Protein AF-A0A3M0Y8D7-F1 (afdb_monomer)

Nearest PDB structures (foldseek):
  7tkv-assembly1_B  TM=7.722E-01  e=2.242E-11  Brucella abortus 2308
  6tav-assembly1_A  TM=6.187E-01  e=1.113E+00  Homo sapiens
  7voo-assembly1_A  TM=5.893E-01  e=8.498E-01  Homo sapiens
  8coe-assembly1_A  TM=3.885E-01  e=3.098E+00  Homo sapiens
  3kls-assembly2_B  TM=2.498E-01  e=2.013E+00  Homo sapiens

Sequence (277 aa):
YGRKDYADIAFETLAFMEREMKKGKLFVASLSAVDDRGIEGGYYLWDKDELKALLSDAEYRAVFKAWGLDKPSPFEGGYLPIPQDEAPASLVESAQQKLLRARQKRSLPRDEKALASWNALALSAFRLATRQDPAWKEKAETLAGAILETFWDGKELWRLRKKKVAVPGTLEDYAYVLDAFSGKAFGRNVPRGTWLKEAWSRFHRKGWFLSGERLLPFAVPKPMLEDGAIPSPSAVLIRVTLETKGELRQRAGEALKDALPWIAAHPFSYATAIPLL

Structure (mmCIF, N/CA/C/O backbone):
data_AF-A0A3M0Y8D7-F1
#
_entry.id   AF-A0A3M0Y8D7-F1
#
loop_
_atom_site.group_PDB
_atom_site.id
_atom_site.type_symbol
_atom_site.label_atom_id
_atom_site.label_alt_id
_atom_site.label_comp_id
_atom_site.label_asym_id
_atom_site.label_entity_id
_atom_site.label_seq_id
_atom_site.pdbx_PDB_ins_code
_atom_site.Cartn_x
_atom_site.Cartn_y
_atom_site.Cartn_z
_atom_site.occupancy
_atom_site.B_iso_or_equiv
_atom_site.auth_seq_id
_atom_site.auth_comp_id
_atom_site.auth_asym_id
_atom_site.auth_atom_id
_atom_site.pdbx_PDB_model_num
ATOM 1 N N . TYR A 1 1 ? 15.527 -14.804 7.817 1.00 49.22 1 TYR A N 1
ATOM 2 C CA . TYR A 1 1 ? 15.662 -13.330 7.857 1.00 49.22 1 TYR A CA 1
ATOM 3 C C . TYR A 1 1 ? 17.011 -12.947 7.257 1.00 49.22 1 TYR A C 1
ATOM 5 O O . TYR A 1 1 ? 17.937 -13.724 7.426 1.00 49.22 1 TYR A O 1
ATOM 13 N N . GLY A 1 2 ? 17.122 -11.828 6.528 1.00 72.62 2 GLY A N 1
ATOM 14 C CA . GLY A 1 2 ? 18.391 -11.400 5.897 1.00 72.62 2 GLY A CA 1
ATOM 15 C C . GLY A 1 2 ? 18.535 -11.693 4.395 1.00 72.62 2 GLY A C 1
ATOM 16 O O . GLY A 1 2 ? 19.647 -11.800 3.893 1.00 72.62 2 GLY A O 1
ATOM 17 N N . ARG A 1 3 ? 17.422 -11.842 3.668 1.00 86.25 3 ARG A N 1
ATOM 18 C CA . ARG A 1 3 ? 17.405 -12.001 2.206 1.00 86.25 3 ARG A CA 1
ATOM 19 C C . ARG A 1 3 ? 17.536 -10.633 1.536 1.00 86.25 3 ARG A C 1
ATOM 21 O O . ARG A 1 3 ? 16.561 -9.884 1.505 1.00 86.25 3 ARG A O 1
ATOM 28 N N . LYS A 1 4 ? 18.747 -10.290 1.075 1.00 86.62 4 LYS A N 1
ATOM 29 C CA . LYS A 1 4 ? 19.033 -8.994 0.431 1.00 86.62 4 LYS A CA 1
ATOM 30 C C . LYS A 1 4 ? 18.136 -8.772 -0.786 1.00 86.62 4 LYS A C 1
ATOM 32 O O . LYS A 1 4 ? 17.559 -7.706 -0.915 1.00 86.62 4 LYS A O 1
ATOM 37 N N . ASP A 1 5 ? 17.937 -9.808 -1.587 1.00 86.38 5 ASP A N 1
ATOM 38 C CA . ASP A 1 5 ? 17.044 -9.805 -2.743 1.00 86.38 5 ASP A CA 1
ATOM 39 C C . ASP A 1 5 ? 15.605 -9.403 -2.379 1.00 86.38 5 ASP A C 1
ATOM 41 O O . ASP A 1 5 ? 14.982 -8.626 -3.092 1.00 86.38 5 ASP A O 1
ATOM 45 N N . TYR A 1 6 ? 15.080 -9.832 -1.228 1.00 90.06 6 TYR A N 1
ATOM 46 C CA . TYR A 1 6 ? 13.743 -9.404 -0.789 1.00 90.06 6 TYR A CA 1
ATOM 47 C C . TYR A 1 6 ? 13.719 -7.939 -0.342 1.00 90.06 6 TYR A C 1
ATOM 49 O O . TYR A 1 6 ? 12.728 -7.243 -0.563 1.00 90.06 6 TYR A O 1
ATOM 57 N N . ALA A 1 7 ? 14.795 -7.464 0.291 1.00 89.31 7 ALA A N 1
ATOM 58 C CA . ALA A 1 7 ? 14.925 -6.057 0.661 1.00 89.31 7 ALA A CA 1
ATOM 59 C C . ALA A 1 7 ? 15.046 -5.162 -0.581 1.00 89.31 7 ALA A C 1
ATOM 61 O O . ALA A 1 7 ? 14.387 -4.127 -0.639 1.00 89.31 7 ALA A O 1
ATOM 62 N N . ASP A 1 8 ? 15.813 -5.591 -1.585 1.00 90.00 8 ASP A N 1
ATOM 63 C CA . ASP A 1 8 ? 15.966 -4.892 -2.861 1.00 90.00 8 ASP A CA 1
ATOM 64 C C . ASP A 1 8 ? 14.602 -4.741 -3.553 1.00 90.00 8 ASP A C 1
ATOM 66 O O . ASP A 1 8 ? 14.195 -3.621 -3.854 1.00 90.00 8 ASP A O 1
ATOM 70 N N . ILE A 1 9 ? 13.819 -5.824 -3.664 1.00 91.62 9 ILE A N 1
ATOM 71 C CA . ILE A 1 9 ? 12.453 -5.774 -4.218 1.00 91.62 9 ILE A CA 1
ATOM 72 C C . ILE A 1 9 ? 11.538 -4.837 -3.415 1.00 91.62 9 ILE A C 1
ATOM 74 O O . ILE A 1 9 ? 10.746 -4.084 -3.991 1.00 91.62 9 ILE A O 1
ATOM 78 N N . ALA A 1 10 ? 11.639 -4.838 -2.082 1.00 93.38 10 ALA A N 1
ATOM 79 C CA . ALA A 1 10 ? 10.860 -3.926 -1.248 1.00 93.38 10 ALA A CA 1
ATOM 80 C C . ALA A 1 10 ? 11.230 -2.454 -1.513 1.00 93.38 10 ALA A C 1
ATOM 82 O O . ALA A 1 10 ? 10.340 -1.614 -1.664 1.00 93.38 10 ALA A O 1
ATOM 83 N N . PHE A 1 11 ? 12.522 -2.131 -1.618 1.00 94.81 11 PHE A N 1
ATOM 84 C CA . PHE A 1 11 ? 12.979 -0.775 -1.926 1.00 94.81 11 PHE A CA 1
ATOM 85 C C . PHE A 1 11 ? 12.623 -0.347 -3.350 1.00 94.81 11 PHE A C 1
ATOM 87 O O . PHE A 1 11 ? 12.180 0.785 -3.545 1.00 94.81 11 PHE A O 1
ATOM 94 N N . GLU A 1 12 ? 12.735 -1.240 -4.331 1.00 93.12 12 GLU A N 1
ATOM 95 C CA . GLU A 1 12 ? 12.292 -0.994 -5.705 1.00 93.12 12 GLU A CA 1
ATOM 96 C C . GLU A 1 12 ? 10.788 -0.716 -5.772 1.00 93.12 12 GLU A C 1
ATOM 98 O O . GLU A 1 12 ? 10.359 0.201 -6.477 1.00 93.12 12 GLU A O 1
ATOM 103 N N . THR A 1 13 ? 9.989 -1.434 -4.978 1.00 95.56 13 THR A N 1
ATOM 104 C CA . THR A 1 13 ? 8.542 -1.203 -4.861 1.00 95.56 13 THR A CA 1
ATOM 105 C C . THR A 1 13 ? 8.250 0.183 -4.279 1.00 95.56 13 THR A C 1
ATOM 107 O O . THR A 1 13 ? 7.452 0.935 -4.840 1.00 95.56 13 THR A O 1
ATOM 110 N N . LEU A 1 14 ? 8.933 0.586 -3.203 1.00 96.88 14 LEU A N 1
ATOM 111 C CA . LEU A 1 14 ? 8.777 1.931 -2.630 1.00 96.88 14 LEU A CA 1
ATOM 112 C C . LEU A 1 14 ? 9.254 3.031 -3.591 1.00 96.88 14 LEU A C 1
ATOM 114 O O . LEU A 1 14 ? 8.618 4.082 -3.699 1.00 96.88 14 LEU A O 1
ATOM 118 N N . ALA A 1 15 ? 10.340 2.789 -4.329 1.00 95.44 15 ALA A N 1
ATOM 119 C CA . ALA A 1 15 ? 10.836 3.699 -5.356 1.00 95.44 15 ALA A CA 1
ATOM 120 C C . ALA A 1 15 ? 9.852 3.822 -6.532 1.00 95.44 15 ALA A C 1
ATOM 122 O O . ALA A 1 15 ? 9.652 4.919 -7.055 1.00 95.44 15 AL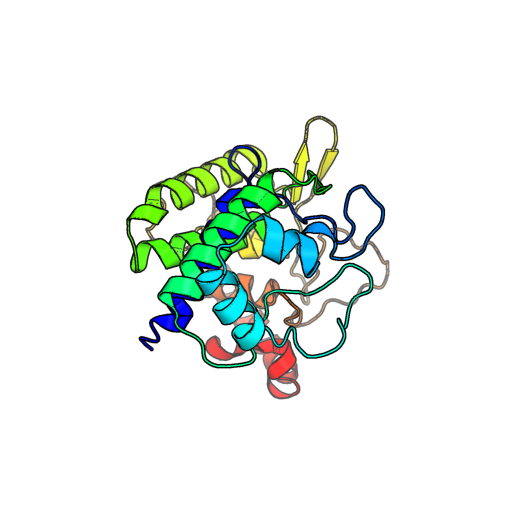A A O 1
ATOM 123 N N . PHE A 1 16 ? 9.203 2.723 -6.928 1.00 94.19 16 PHE A N 1
ATOM 124 C CA . PHE A 1 16 ? 8.110 2.733 -7.898 1.00 94.19 16 PHE A CA 1
ATOM 125 C C . PHE A 1 16 ? 6.935 3.575 -7.400 1.00 94.19 16 PHE A C 1
ATOM 127 O O . PHE A 1 16 ? 6.470 4.446 -8.133 1.00 94.19 16 PHE A O 1
ATOM 134 N N . MET A 1 17 ? 6.495 3.387 -6.151 1.00 96.31 17 MET A N 1
ATOM 135 C CA . MET A 1 17 ? 5.406 4.186 -5.581 1.00 96.31 17 MET A CA 1
ATOM 136 C C . MET A 1 17 ? 5.738 5.682 -5.600 1.00 96.31 17 MET A C 1
ATOM 138 O O . MET A 1 17 ? 4.917 6.491 -6.030 1.00 96.31 17 MET A O 1
ATOM 142 N N . GLU A 1 18 ? 6.948 6.058 -5.177 1.00 95.81 18 GLU A N 1
ATOM 143 C CA . GLU A 1 18 ? 7.419 7.451 -5.178 1.00 95.81 18 GLU A CA 1
ATOM 144 C C . GLU A 1 18 ? 7.453 8.074 -6.574 1.00 95.81 18 GLU A C 1
ATOM 146 O O . GLU A 1 18 ? 7.199 9.270 -6.714 1.00 95.81 18 GLU A O 1
ATOM 151 N N . ARG A 1 19 ? 7.761 7.275 -7.595 1.00 92.81 19 ARG A N 1
ATOM 152 C CA . ARG A 1 19 ? 7.925 7.747 -8.968 1.00 92.81 19 ARG A CA 1
ATOM 153 C C . ARG A 1 19 ? 6.611 7.796 -9.745 1.00 92.81 19 ARG A C 1
ATOM 155 O O . ARG A 1 19 ? 6.350 8.788 -10.411 1.00 92.81 19 ARG A O 1
ATOM 162 N N . GLU A 1 20 ? 5.802 6.743 -9.659 1.00 91.62 20 GLU A N 1
ATOM 163 C CA . GLU A 1 20 ? 4.629 6.547 -10.526 1.00 91.62 20 GLU A CA 1
ATOM 164 C C . GLU A 1 20 ? 3.310 6.884 -9.811 1.00 91.62 20 GLU A C 1
ATOM 166 O O . GLU A 1 20 ? 2.387 7.459 -10.395 1.00 91.62 20 GLU A O 1
ATOM 171 N N . MET A 1 21 ? 3.206 6.547 -8.521 1.00 94.19 21 MET A N 1
ATOM 172 C CA . MET A 1 21 ? 1.948 6.651 -7.771 1.00 94.19 21 MET A CA 1
ATOM 173 C C . MET A 1 21 ? 1.839 7.939 -6.954 1.00 94.19 21 MET A C 1
ATOM 175 O O . MET A 1 21 ? 0.748 8.309 -6.517 1.00 94.19 21 MET A O 1
ATOM 179 N N . LYS A 1 22 ? 2.947 8.645 -6.730 1.00 95.25 22 LYS A N 1
ATOM 180 C CA . LYS A 1 22 ? 2.948 9.859 -5.919 1.00 95.25 22 LYS A CA 1
ATOM 181 C C . LYS A 1 22 ? 2.167 10.989 -6.591 1.00 95.25 22 LYS A C 1
ATOM 183 O O . LYS A 1 22 ? 2.296 11.277 -7.786 1.00 95.25 22 LYS A O 1
ATOM 188 N N . LYS A 1 23 ? 1.362 11.669 -5.781 1.00 92.69 23 LYS A N 1
ATOM 189 C CA . LYS A 1 23 ? 0.622 12.879 -6.123 1.00 92.69 23 LYS A CA 1
ATOM 190 C C . LYS A 1 23 ? 0.677 13.856 -4.952 1.00 92.69 23 LYS A C 1
ATOM 192 O O . LYS A 1 23 ? 0.004 13.691 -3.934 1.00 92.69 23 LYS A O 1
ATOM 197 N N . GLY A 1 24 ? 1.490 14.900 -5.104 1.00 93.94 24 GLY A N 1
ATOM 198 C CA . GLY A 1 24 ? 1.816 15.794 -3.996 1.00 93.94 24 GLY A CA 1
ATOM 199 C C . GLY A 1 24 ? 2.547 15.023 -2.895 1.00 93.94 24 GLY A C 1
ATOM 200 O O . GLY A 1 24 ? 3.622 14.476 -3.130 1.00 93.94 24 GLY A O 1
ATOM 201 N N . LYS A 1 25 ? 1.951 14.963 -1.701 1.00 96.19 25 LYS A N 1
ATOM 202 C CA . LYS A 1 25 ? 2.501 14.244 -0.537 1.00 96.19 25 LYS A CA 1
ATOM 203 C C . LYS A 1 25 ? 1.819 12.891 -0.261 1.00 96.19 25 LYS A C 1
ATOM 205 O O . LYS A 1 25 ? 2.175 12.232 0.710 1.00 96.19 25 LYS A O 1
ATOM 210 N N . LEU A 1 26 ? 0.841 12.502 -1.081 1.00 97.06 26 LEU A N 1
ATOM 211 C CA . LEU A 1 26 ? 0.089 11.246 -0.978 1.00 97.06 26 LEU A CA 1
ATOM 212 C C . LEU A 1 26 ? 0.339 10.365 -2.207 1.00 97.06 26 LEU A C 1
ATOM 214 O O . LEU A 1 26 ? 0.968 10.793 -3.174 1.00 97.06 26 LEU A O 1
ATOM 218 N N . PHE A 1 27 ? -0.201 9.153 -2.180 1.00 97.19 27 PHE A N 1
ATOM 219 C CA . PHE A 1 27 ? -0.178 8.187 -3.272 1.00 97.19 27 PHE A CA 1
ATOM 220 C C . PHE A 1 27 ? -1.591 7.945 -3.798 1.00 97.19 27 PHE A C 1
ATOM 222 O O . PHE A 1 27 ? -2.553 7.872 -3.021 1.00 97.19 27 PHE A O 1
ATOM 229 N N . VAL A 1 28 ? -1.705 7.848 -5.123 1.00 95.44 28 VAL A N 1
ATOM 230 C CA . VAL A 1 28 ? -2.963 7.520 -5.791 1.00 95.44 28 VAL A CA 1
ATOM 231 C C . VAL A 1 28 ? -3.341 6.062 -5.576 1.00 95.44 28 VAL A C 1
ATOM 233 O O . VAL A 1 28 ? -2.501 5.218 -5.277 1.00 95.44 28 VAL A O 1
ATOM 236 N N . ALA A 1 29 ? -4.625 5.783 -5.744 1.00 91.06 29 ALA A N 1
ATOM 237 C CA . ALA A 1 29 ? -5.205 4.473 -5.551 1.00 91.06 29 ALA A CA 1
ATOM 238 C C . ALA A 1 29 ? -4.704 3.463 -6.598 1.00 91.06 29 ALA A C 1
ATOM 240 O O . ALA A 1 29 ? -4.305 2.351 -6.262 1.00 91.06 29 ALA A O 1
ATOM 241 N N . SER A 1 30 ? -4.697 3.856 -7.868 1.00 90.69 30 SER A N 1
ATOM 242 C CA . SER A 1 30 ? -4.364 2.955 -8.965 1.00 90.69 30 SER A CA 1
ATOM 243 C C . SER A 1 30 ? -3.762 3.692 -10.155 1.00 90.69 30 SER A C 1
ATOM 245 O O . SER A 1 30 ? -3.983 4.887 -10.371 1.00 90.69 30 SER A O 1
ATOM 247 N N . LEU A 1 31 ? -3.009 2.934 -10.946 1.00 91.12 31 LEU A N 1
ATOM 248 C CA . LEU A 1 31 ? -2.631 3.287 -12.307 1.00 91.12 31 LEU A CA 1
ATOM 249 C C . LEU A 1 31 ? -3.575 2.555 -13.269 1.00 91.12 31 LEU A C 1
ATOM 251 O O . LEU A 1 31 ? -4.101 1.496 -12.922 1.00 91.12 31 LEU A O 1
ATOM 255 N N . SER A 1 32 ? -3.823 3.121 -14.449 1.00 89.44 32 SER A N 1
ATOM 256 C CA . SER A 1 32 ? -4.650 2.457 -15.459 1.00 89.44 32 SER A CA 1
ATOM 257 C C . SER A 1 32 ? -3.988 1.165 -15.931 1.00 89.44 32 SER A C 1
ATOM 259 O O . SER A 1 32 ? -2.776 1.119 -16.130 1.00 89.44 32 SER A O 1
ATOM 261 N N . ALA A 1 33 ? -4.794 0.127 -16.148 1.00 87.25 33 ALA A N 1
ATOM 262 C CA . ALA A 1 33 ? -4.345 -1.070 -16.853 1.00 87.25 33 ALA A CA 1
ATOM 263 C C . ALA A 1 33 ? -4.189 -0.811 -18.359 1.00 87.25 33 ALA A C 1
ATOM 265 O O . ALA A 1 33 ? -3.465 -1.532 -19.029 1.00 87.25 33 ALA A O 1
ATOM 266 N N . VAL A 1 34 ? -4.849 0.222 -18.884 1.00 88.75 34 VAL A N 1
ATOM 267 C CA . VAL A 1 34 ? -4.921 0.542 -20.311 1.00 88.75 34 VAL A CA 1
ATOM 268 C C . VAL A 1 34 ? -4.150 1.831 -20.590 1.00 88.75 34 VAL A C 1
ATOM 270 O O . VAL A 1 34 ? -4.326 2.820 -19.868 1.00 88.75 34 VAL A O 1
ATOM 273 N N . ASP A 1 35 ? -3.286 1.815 -21.606 1.00 88.62 35 ASP A N 1
ATOM 274 C CA . ASP A 1 35 ? -2.560 3.007 -22.060 1.00 88.62 35 ASP A CA 1
ATOM 275 C C . ASP A 1 35 ? -3.478 3.999 -22.810 1.00 88.62 35 ASP A C 1
ATOM 277 O O . ASP A 1 35 ? -4.690 3.809 -22.928 1.00 88.62 35 ASP A O 1
ATOM 281 N N . ASP A 1 36 ? -2.921 5.103 -23.302 1.00 86.00 36 ASP A N 1
ATOM 282 C CA . ASP A 1 36 ? -3.668 6.119 -24.056 1.00 86.00 36 ASP A CA 1
ATOM 283 C C . ASP A 1 36 ? -4.144 5.658 -25.446 1.00 86.00 36 ASP A C 1
ATOM 285 O O . ASP A 1 36 ? -4.987 6.320 -26.054 1.00 86.00 36 ASP A O 1
ATOM 289 N N . ARG A 1 37 ? -3.657 4.511 -25.931 1.00 86.56 37 ARG A N 1
ATOM 290 C CA . ARG A 1 37 ? -4.049 3.887 -27.203 1.00 86.56 37 ARG A CA 1
ATOM 291 C C . ARG A 1 37 ? -5.061 2.757 -27.024 1.00 86.56 37 ARG A C 1
ATOM 293 O O . ARG A 1 37 ? -5.452 2.144 -28.013 1.00 86.56 37 ARG A O 1
ATOM 300 N N . GLY A 1 38 ? -5.503 2.483 -25.797 1.00 87.56 38 GLY A N 1
ATOM 301 C CA . GLY A 1 38 ? -6.460 1.411 -25.531 1.00 87.56 38 GLY A CA 1
ATOM 302 C C . GLY A 1 38 ? -5.821 0.031 -25.351 1.00 87.56 38 GLY A C 1
ATOM 303 O O . GLY A 1 38 ? -6.546 -0.960 -25.344 1.00 87.56 38 GLY A O 1
ATOM 304 N N . ILE A 1 39 ? -4.496 -0.056 -25.188 1.00 88.38 39 ILE A N 1
ATOM 305 C CA . ILE A 1 39 ? -3.778 -1.328 -25.057 1.00 88.38 39 ILE A CA 1
ATOM 306 C C . ILE A 1 39 ? -3.613 -1.678 -23.576 1.00 88.38 39 ILE A C 1
ATOM 308 O O . ILE A 1 39 ? -2.964 -0.951 -22.815 1.00 88.38 39 ILE A O 1
ATOM 312 N N . GLU A 1 40 ? -4.166 -2.819 -23.163 1.00 88.25 40 GLU A N 1
ATOM 313 C CA . GLU A 1 40 ? -3.960 -3.356 -21.818 1.00 88.25 40 GLU A CA 1
ATOM 314 C C . GLU A 1 40 ? -2.487 -3.735 -21.604 1.00 88.25 40 GLU A C 1
ATOM 316 O O . GLU A 1 40 ? -1.857 -4.403 -22.421 1.00 88.25 40 GLU A O 1
ATOM 321 N N . GLY A 1 41 ? -1.900 -3.241 -20.517 1.00 88.44 41 GLY A N 1
ATOM 322 C CA . GLY A 1 41 ? -0.487 -3.396 -20.200 1.00 88.44 41 GLY A CA 1
ATOM 323 C C . GLY A 1 41 ? 0.458 -2.594 -21.098 1.00 88.44 41 GLY A C 1
ATOM 324 O O . GLY A 1 41 ? 1.647 -2.554 -20.789 1.00 88.44 41 GLY A O 1
ATOM 325 N N . GLY A 1 42 ? -0.028 -1.910 -22.146 1.00 9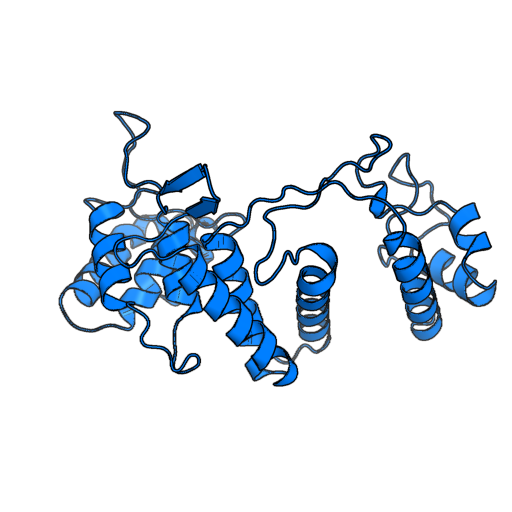1.38 42 GLY A N 1
ATOM 326 C CA . GLY A 1 42 ? 0.787 -1.292 -23.206 1.00 91.38 42 GLY A CA 1
ATOM 327 C C . GLY A 1 42 ? 1.879 -0.344 -22.704 1.00 91.38 42 GLY A C 1
ATOM 328 O O . GLY A 1 42 ? 2.976 -0.287 -23.259 1.00 91.38 42 GLY A O 1
ATOM 329 N N . TYR A 1 43 ? 1.647 0.320 -21.572 1.00 91.12 43 TYR A N 1
ATOM 330 C CA . TYR A 1 43 ? 2.655 1.145 -20.910 1.00 91.12 43 TYR A CA 1
ATOM 331 C C . TYR A 1 43 ? 3.930 0.371 -20.532 1.00 91.12 43 TYR A C 1
ATOM 333 O O . TYR A 1 43 ? 5.021 0.933 -20.584 1.00 91.12 43 TYR A O 1
ATOM 341 N N . TYR A 1 44 ? 3.814 -0.912 -20.185 1.00 92.12 44 TYR A N 1
ATOM 342 C CA . TYR A 1 44 ? 4.906 -1.772 -19.721 1.00 92.12 44 TYR A CA 1
ATOM 343 C C . TYR A 1 44 ? 5.480 -2.701 -20.800 1.00 92.12 44 TYR A C 1
ATOM 345 O O . TYR A 1 44 ? 6.517 -3.320 -20.550 1.00 92.12 44 TYR A O 1
ATOM 353 N N . LEU A 1 45 ? 4.831 -2.798 -21.964 1.00 94.06 45 LEU A N 1
ATOM 354 C CA . LEU A 1 45 ? 5.231 -3.693 -23.051 1.00 94.06 45 LEU A CA 1
ATOM 355 C C . LEU A 1 45 ? 6.266 -3.044 -23.976 1.00 94.06 45 LEU A C 1
ATOM 357 O O . LEU A 1 45 ? 6.271 -1.827 -24.168 1.00 94.06 45 LEU A O 1
ATOM 361 N N . TRP A 1 46 ? 7.130 -3.871 -24.555 1.00 94.75 46 TRP A N 1
ATOM 362 C CA . TRP A 1 46 ? 8.162 -3.454 -25.503 1.00 94.75 46 TRP A CA 1
ATOM 363 C C . TRP A 1 46 ? 8.134 -4.327 -26.747 1.00 94.75 46 TRP A C 1
ATOM 365 O O . TRP A 1 46 ? 8.125 -5.557 -26.641 1.00 94.75 46 TRP A O 1
ATOM 375 N N . ASP A 1 47 ? 8.172 -3.715 -27.926 1.00 92.75 47 ASP A N 1
ATOM 376 C CA . ASP A 1 47 ? 8.369 -4.454 -29.168 1.00 92.75 47 ASP A CA 1
ATOM 377 C C . ASP A 1 47 ? 9.866 -4.620 -29.493 1.00 92.75 47 ASP A C 1
ATOM 379 O O . ASP A 1 47 ? 10.736 -3.913 -28.980 1.00 92.75 47 ASP A O 1
ATOM 383 N N . LYS A 1 48 ? 10.190 -5.608 -30.334 1.00 94.38 48 LYS A N 1
ATOM 384 C CA . LYS A 1 48 ? 11.585 -5.954 -30.648 1.00 94.38 48 LYS A CA 1
ATOM 385 C C . LYS A 1 48 ? 12.325 -4.836 -31.376 1.00 94.38 48 LYS A C 1
ATOM 387 O O . LYS A 1 48 ? 13.539 -4.738 -31.202 1.00 94.38 48 LYS A O 1
ATOM 392 N N . ASP A 1 49 ? 11.637 -4.048 -32.190 1.00 94.50 49 ASP A N 1
ATOM 393 C CA . ASP A 1 49 ? 12.251 -2.998 -32.994 1.00 94.50 49 ASP A CA 1
ATOM 394 C C . ASP A 1 49 ? 12.484 -1.741 -32.149 1.00 94.50 49 ASP A C 1
ATOM 396 O O . ASP A 1 49 ? 13.560 -1.148 -32.224 1.00 94.50 49 ASP A O 1
ATOM 400 N N . GLU A 1 50 ? 11.566 -1.414 -31.238 1.00 95.19 50 GLU A N 1
ATOM 401 C CA . GLU A 1 50 ? 11.769 -0.398 -30.204 1.00 95.19 50 GLU A CA 1
ATOM 402 C C . GLU A 1 50 ? 12.954 -0.752 -29.294 1.00 95.19 50 GLU A C 1
ATOM 404 O O . GLU A 1 50 ? 13.815 0.092 -29.036 1.00 95.19 50 GLU A O 1
ATOM 409 N N . LEU A 1 51 ? 13.064 -2.014 -28.860 1.00 96.69 51 LEU A N 1
ATOM 410 C CA . LEU A 1 51 ? 14.216 -2.476 -28.081 1.00 96.69 51 LEU A CA 1
ATOM 411 C C . LEU A 1 51 ? 15.534 -2.303 -28.851 1.00 96.69 51 LEU A C 1
ATOM 413 O O . LEU A 1 51 ? 16.502 -1.808 -28.277 1.00 96.69 51 LEU A O 1
ATOM 417 N N . LYS A 1 52 ? 15.586 -2.667 -30.141 1.00 96.75 52 LYS A N 1
ATOM 418 C CA . LYS A 1 52 ? 16.785 -2.469 -30.982 1.00 96.75 52 LYS A CA 1
ATOM 419 C C . LYS A 1 52 ? 17.127 -0.994 -31.179 1.00 96.75 52 LYS A C 1
ATOM 421 O O . LYS A 1 52 ? 18.299 -0.653 -31.255 1.00 96.75 52 LYS A O 1
ATOM 426 N N . ALA A 1 53 ? 16.124 -0.123 -31.269 1.00 97.44 53 ALA A N 1
ATOM 427 C CA . ALA A 1 53 ? 16.339 1.309 -31.450 1.00 97.44 53 ALA A CA 1
ATOM 428 C C . ALA A 1 53 ? 16.882 1.996 -30.182 1.00 97.44 53 ALA A C 1
ATOM 430 O O . ALA A 1 53 ? 17.601 2.990 -30.274 1.00 97.44 53 ALA A O 1
ATOM 431 N N . LEU A 1 54 ? 16.530 1.489 -28.996 1.00 97.62 54 LEU A N 1
ATOM 432 C CA . LEU A 1 54 ? 16.894 2.094 -27.708 1.00 97.62 54 LEU A CA 1
ATOM 433 C C . LEU A 1 54 ? 18.168 1.515 -27.082 1.00 97.62 54 LEU A C 1
ATOM 435 O O . LEU A 1 54 ? 18.792 2.173 -26.241 1.00 97.62 54 LEU A O 1
ATOM 439 N N . LEU A 1 55 ? 18.530 0.285 -27.437 1.00 98.19 55 LEU A N 1
ATOM 440 C CA . LEU A 1 55 ? 19.606 -0.471 -26.803 1.00 98.19 55 LEU A CA 1
ATOM 441 C C . LEU A 1 55 ? 20.795 -0.655 -27.747 1.00 98.19 55 LEU A C 1
ATOM 443 O O . LEU A 1 55 ? 20.646 -0.737 -28.959 1.00 98.19 55 LEU A O 1
ATOM 447 N N . SER A 1 56 ? 21.993 -0.763 -27.177 1.00 98.31 56 SER A N 1
ATOM 448 C CA . SER A 1 56 ? 23.160 -1.245 -27.925 1.00 98.31 56 SER A CA 1
ATOM 449 C C . SER A 1 56 ? 23.021 -2.732 -28.266 1.00 98.31 56 SER A C 1
ATOM 451 O O . SER A 1 56 ? 22.312 -3.464 -27.578 1.00 98.31 56 SER A O 1
ATOM 453 N N . ASP A 1 57 ? 23.778 -3.228 -29.246 1.00 98.00 57 ASP A N 1
ATOM 454 C CA . ASP A 1 57 ? 23.761 -4.650 -29.630 1.00 98.00 57 ASP A CA 1
ATOM 455 C C . ASP A 1 57 ? 24.098 -5.610 -28.476 1.00 98.00 57 ASP A C 1
ATOM 457 O O . ASP A 1 57 ? 23.631 -6.752 -28.434 1.00 98.00 57 ASP A O 1
ATOM 461 N N . ALA A 1 58 ? 24.949 -5.183 -27.539 1.00 98.00 58 ALA A N 1
ATOM 462 C CA . ALA A 1 58 ? 25.287 -5.973 -26.357 1.00 98.00 58 ALA A CA 1
ATOM 463 C C . ALA A 1 58 ? 24.111 -6.034 -25.371 1.00 98.00 58 ALA A C 1
ATOM 465 O O . ALA A 1 58 ? 23.746 -7.118 -24.916 1.00 98.00 58 ALA A O 1
ATOM 466 N N . GLU A 1 59 ? 23.490 -4.888 -25.087 1.00 98.25 59 GLU A N 1
ATOM 467 C CA . GLU A 1 59 ? 22.303 -4.799 -24.231 1.00 98.25 59 GLU A CA 1
ATOM 468 C C . GLU A 1 59 ? 21.120 -5.549 -24.844 1.00 98.25 59 GLU A C 1
ATOM 470 O O . GLU A 1 59 ? 20.487 -6.340 -24.152 1.00 98.25 59 GLU A O 1
ATOM 475 N N . TYR A 1 60 ? 20.864 -5.367 -26.143 1.00 98.00 60 TYR A N 1
ATOM 476 C CA . TYR A 1 60 ? 19.791 -6.050 -26.857 1.00 98.00 60 TYR A CA 1
ATOM 477 C C . TYR A 1 60 ? 19.946 -7.570 -26.775 1.00 98.00 60 TYR A C 1
ATOM 479 O O . TYR A 1 60 ? 19.002 -8.257 -26.404 1.00 98.00 60 TYR A O 1
ATOM 487 N N . ARG A 1 61 ? 21.142 -8.115 -27.047 1.00 97.25 61 ARG A N 1
ATOM 488 C CA . ARG A 1 61 ? 21.394 -9.564 -26.921 1.00 97.25 61 ARG A CA 1
ATOM 489 C C . ARG A 1 61 ? 21.204 -10.069 -25.492 1.00 97.25 61 ARG A C 1
ATOM 491 O O . ARG A 1 61 ? 20.665 -11.159 -25.307 1.00 97.25 61 ARG A O 1
ATOM 498 N N . ALA A 1 62 ? 21.626 -9.288 -24.497 1.00 96.94 62 ALA A N 1
ATOM 499 C CA . ALA A 1 62 ? 21.440 -9.642 -23.096 1.00 96.94 62 ALA A CA 1
ATOM 500 C C . ALA A 1 62 ? 19.951 -9.707 -22.729 1.00 96.94 62 ALA A C 1
ATOM 502 O O . ALA A 1 62 ? 19.515 -10.726 -22.198 1.00 96.94 62 ALA A O 1
ATOM 503 N N . VAL A 1 63 ? 19.159 -8.680 -23.065 1.00 96.69 63 VAL A N 1
ATOM 504 C CA . VAL A 1 63 ? 17.715 -8.687 -22.780 1.00 96.69 63 VAL A CA 1
ATOM 505 C C . VAL A 1 63 ? 16.966 -9.716 -23.619 1.00 96.69 63 VAL A C 1
ATOM 507 O O . VAL A 1 63 ? 16.041 -10.338 -23.109 1.00 96.69 63 VAL A O 1
ATOM 510 N N . PHE A 1 64 ? 17.404 -9.959 -24.862 1.00 95.81 64 PHE A N 1
ATOM 511 C CA . PHE A 1 64 ? 16.818 -10.959 -25.754 1.00 95.81 64 PHE A CA 1
ATOM 512 C C . PHE A 1 64 ? 16.792 -12.338 -25.105 1.00 95.81 64 PHE A C 1
ATOM 514 O O . PHE A 1 64 ? 15.747 -12.986 -25.066 1.00 95.81 64 PHE A O 1
ATOM 521 N N . LYS A 1 65 ? 17.933 -12.736 -24.536 1.00 94.56 65 LYS A N 1
ATOM 522 C CA . LYS A 1 65 ? 18.046 -13.959 -23.749 1.00 94.56 65 LYS A CA 1
ATOM 523 C C . LYS A 1 65 ? 17.285 -13.839 -22.428 1.00 94.56 65 LYS A C 1
ATOM 525 O O . LYS A 1 65 ? 16.444 -14.679 -22.141 1.00 94.56 65 LYS A O 1
ATOM 530 N N . ALA A 1 66 ? 17.548 -12.785 -21.651 1.00 94.75 66 ALA A N 1
ATOM 531 C CA . ALA A 1 66 ? 17.014 -12.642 -20.296 1.00 94.75 66 ALA A CA 1
ATOM 532 C C . ALA A 1 66 ? 15.483 -12.691 -20.240 1.00 94.75 66 ALA A C 1
ATOM 534 O O . ALA A 1 66 ? 14.936 -13.214 -19.276 1.00 94.75 66 ALA A O 1
ATOM 535 N N . TRP A 1 67 ? 14.792 -12.140 -21.242 1.00 94.12 67 TRP A N 1
ATOM 536 C CA . TRP A 1 67 ? 13.329 -12.026 -21.260 1.00 94.12 67 TRP A CA 1
ATOM 537 C C . TRP A 1 67 ? 12.642 -13.015 -22.207 1.00 94.12 67 TRP A C 1
ATOM 539 O O . TRP A 1 67 ? 11.428 -12.931 -22.384 1.00 94.12 67 TRP A O 1
ATOM 549 N N . GLY A 1 68 ? 13.388 -13.951 -22.808 1.00 93.06 68 GLY A N 1
ATOM 550 C CA . GLY A 1 68 ? 12.828 -14.965 -23.709 1.00 93.06 68 GLY A CA 1
ATOM 551 C C . GLY A 1 68 ? 12.171 -14.368 -24.956 1.00 93.06 68 GLY A C 1
ATOM 552 O O . GLY A 1 68 ? 11.072 -14.768 -25.340 1.00 93.06 68 GLY A O 1
ATOM 553 N N . LEU A 1 69 ? 12.819 -13.370 -25.568 1.00 93.75 69 LEU A N 1
ATOM 554 C CA . LEU A 1 69 ? 12.331 -12.687 -26.774 1.00 93.75 69 LEU A CA 1
ATOM 555 C C . LEU A 1 69 ? 12.421 -13.572 -28.031 1.00 93.75 69 LEU A C 1
ATOM 557 O O . LEU A 1 69 ? 11.964 -13.170 -29.097 1.00 93.75 69 LEU A O 1
ATOM 561 N N . ASP A 1 70 ? 13.000 -14.766 -27.950 1.00 91.19 70 ASP A N 1
ATOM 562 C CA . ASP A 1 70 ? 12.977 -15.783 -29.005 1.00 91.19 70 ASP A CA 1
ATOM 563 C C . ASP A 1 70 ? 11.581 -16.391 -29.209 1.00 91.19 70 ASP A C 1
ATOM 565 O O . ASP A 1 70 ? 11.234 -16.789 -30.322 1.00 91.19 70 ASP A O 1
ATOM 569 N N . LYS A 1 71 ? 10.755 -16.396 -28.160 1.00 90.44 71 LYS A N 1
ATOM 570 C CA . LYS A 1 71 ? 9.384 -16.913 -28.188 1.00 90.44 71 LYS A CA 1
ATOM 571 C C . LYS A 1 71 ? 8.407 -15.857 -28.719 1.00 90.44 71 LYS A C 1
ATOM 573 O O . LYS A 1 71 ? 8.715 -14.666 -28.686 1.00 90.44 71 LYS A O 1
ATOM 578 N N . PRO A 1 72 ? 7.219 -16.255 -29.206 1.00 88.44 72 PRO A N 1
ATOM 579 C CA . PRO A 1 72 ? 6.138 -15.313 -29.470 1.00 88.44 72 PRO A CA 1
ATOM 580 C C . PRO A 1 72 ? 5.759 -14.530 -28.209 1.00 88.44 72 PRO A C 1
ATOM 582 O O . PRO A 1 72 ? 5.792 -15.063 -27.099 1.00 88.44 72 PRO A O 1
ATOM 585 N N . SER A 1 73 ? 5.370 -13.270 -28.392 1.00 88.31 73 SER A N 1
ATOM 586 C CA . SER A 1 73 ? 4.871 -12.447 -27.295 1.00 88.31 73 SER A CA 1
ATOM 587 C C . SER A 1 73 ? 3.549 -13.014 -26.759 1.00 88.31 73 SER A C 1
ATOM 589 O O . SER A 1 73 ? 2.661 -13.297 -27.565 1.00 88.31 73 SER A O 1
ATOM 591 N N . PRO A 1 74 ? 3.368 -13.131 -25.430 1.00 85.19 74 PRO A N 1
ATOM 592 C CA . PRO A 1 74 ? 2.082 -13.507 -24.847 1.00 85.19 74 PRO A CA 1
ATOM 593 C C . PRO A 1 74 ? 1.048 -12.368 -24.891 1.00 85.19 74 PRO A C 1
ATOM 595 O O . PRO A 1 74 ? -0.126 -12.616 -24.636 1.00 85.19 74 PRO A O 1
ATOM 598 N N . PHE A 1 75 ? 1.467 -11.137 -25.210 1.00 88.50 75 PHE A N 1
ATOM 599 C CA . PHE A 1 75 ? 0.594 -9.967 -25.322 1.00 88.50 75 PHE A CA 1
ATOM 600 C C . PHE A 1 75 ? 0.647 -9.378 -26.732 1.00 88.50 75 PHE A C 1
ATOM 602 O O . PHE A 1 75 ? 1.722 -9.289 -27.335 1.00 88.50 75 PHE A O 1
ATOM 609 N N . GLU A 1 76 ? -0.493 -8.896 -27.227 1.00 80.94 76 GLU A N 1
ATOM 610 C CA . GLU A 1 76 ? -0.596 -8.253 -28.546 1.00 80.94 76 GLU A CA 1
ATOM 611 C C . GLU A 1 76 ? 0.323 -7.024 -28.676 1.00 80.94 76 GLU A C 1
ATOM 613 O O . GLU A 1 76 ? 0.864 -6.766 -29.747 1.00 80.94 76 GLU A O 1
ATOM 618 N N . GLY A 1 77 ? 0.563 -6.301 -27.574 1.00 79.81 77 GLY A N 1
ATOM 619 C C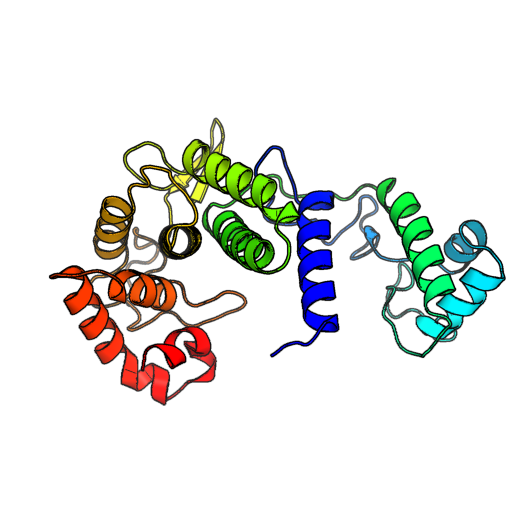A . GLY A 1 77 ? 1.385 -5.085 -27.538 1.00 79.81 77 GLY A CA 1
ATOM 620 C C . GLY A 1 77 ? 2.893 -5.293 -27.344 1.00 79.81 77 GLY A C 1
ATOM 621 O O . GLY A 1 77 ? 3.613 -4.308 -27.196 1.00 79.81 77 GLY A O 1
ATOM 622 N N . GLY A 1 78 ? 3.382 -6.538 -27.312 1.00 90.94 78 GLY A N 1
ATOM 623 C CA . GLY A 1 78 ? 4.807 -6.856 -27.147 1.00 90.94 78 GLY A CA 1
ATOM 624 C C . GLY A 1 78 ? 5.158 -7.505 -25.806 1.00 90.94 78 GLY A C 1
ATOM 625 O O . GLY A 1 78 ? 4.310 -8.054 -25.111 1.00 90.94 78 GLY A O 1
ATOM 626 N N . TYR A 1 79 ? 6.437 -7.476 -25.444 1.00 93.56 79 TYR A N 1
ATOM 627 C CA . TYR A 1 79 ? 6.999 -8.294 -24.371 1.00 93.56 79 TYR A CA 1
ATOM 628 C C . TYR A 1 79 ? 7.020 -7.543 -23.041 1.00 93.56 79 TYR A C 1
ATOM 630 O O . TYR A 1 79 ? 7.407 -6.374 -22.980 1.00 93.56 79 TYR A O 1
ATOM 638 N N . LEU A 1 80 ? 6.666 -8.242 -21.961 1.00 91.69 80 LEU A N 1
ATOM 639 C CA . LEU A 1 80 ? 6.873 -7.755 -20.601 1.00 91.69 80 LEU A CA 1
ATOM 640 C C . LEU A 1 80 ? 8.289 -8.152 -20.127 1.00 91.69 80 LEU A C 1
ATOM 642 O O . LEU A 1 80 ? 8.658 -9.314 -20.308 1.00 91.69 80 LEU A O 1
ATOM 646 N N . PRO A 1 81 ? 9.080 -7.249 -19.509 1.00 90.75 81 PRO A N 1
ATOM 647 C CA . PRO A 1 81 ? 10.438 -7.540 -19.025 1.00 90.75 81 PRO A CA 1
ATOM 648 C C . PRO A 1 81 ? 10.483 -8.494 -17.815 1.00 90.75 81 PRO A C 1
ATOM 650 O O . PRO A 1 81 ? 10.838 -8.095 -16.707 1.00 90.75 81 PRO A O 1
ATOM 653 N N . ILE A 1 82 ? 10.104 -9.757 -18.009 1.00 87.12 82 ILE A N 1
ATOM 654 C CA . ILE A 1 82 ? 10.157 -10.807 -16.986 1.00 87.12 82 ILE A CA 1
ATOM 655 C C . ILE A 1 82 ? 11.443 -11.619 -17.187 1.00 87.12 82 ILE A C 1
ATOM 657 O O . ILE A 1 82 ? 11.609 -12.204 -18.258 1.00 87.12 82 ILE A O 1
ATOM 661 N N . PRO A 1 83 ? 12.343 -11.698 -16.188 1.00 86.38 83 PRO A N 1
ATOM 662 C CA . PRO A 1 83 ? 13.495 -12.593 -16.245 1.00 86.38 83 PRO A CA 1
ATOM 663 C C . PRO A 1 83 ? 13.059 -14.062 -16.381 1.00 86.38 83 PRO A C 1
ATOM 665 O O . PRO A 1 83 ? 12.363 -14.586 -15.514 1.00 86.38 83 PRO A O 1
ATOM 668 N N . GLN A 1 84 ? 13.465 -14.711 -17.470 1.00 87.62 84 GLN A N 1
ATOM 669 C CA . GLN A 1 84 ? 13.265 -16.138 -17.752 1.00 87.62 84 GLN A CA 1
ATOM 670 C C . GLN A 1 84 ? 14.581 -16.922 -17.744 1.00 87.62 84 GLN A C 1
ATOM 672 O O . GLN A 1 84 ? 14.567 -18.114 -17.459 1.00 87.62 84 GLN A O 1
ATOM 677 N N . ASP A 1 85 ? 15.698 -16.258 -18.047 1.00 88.88 85 ASP A N 1
ATOM 678 C CA . ASP A 1 85 ? 17.013 -16.880 -18.188 1.00 88.88 85 ASP A CA 1
ATOM 679 C C . ASP A 1 85 ? 18.132 -15.977 -17.661 1.00 88.88 85 ASP A C 1
ATOM 681 O O . ASP A 1 85 ? 18.003 -14.752 -17.583 1.00 88.88 85 ASP A O 1
ATOM 685 N N . GLU A 1 86 ? 19.274 -16.587 -17.343 1.00 89.69 86 GLU A N 1
ATOM 686 C CA . GLU A 1 86 ? 20.463 -15.862 -16.901 1.00 89.69 86 GLU A CA 1
ATOM 687 C C . GLU A 1 86 ? 21.143 -15.110 -18.057 1.00 89.69 86 GLU A C 1
ATOM 689 O O 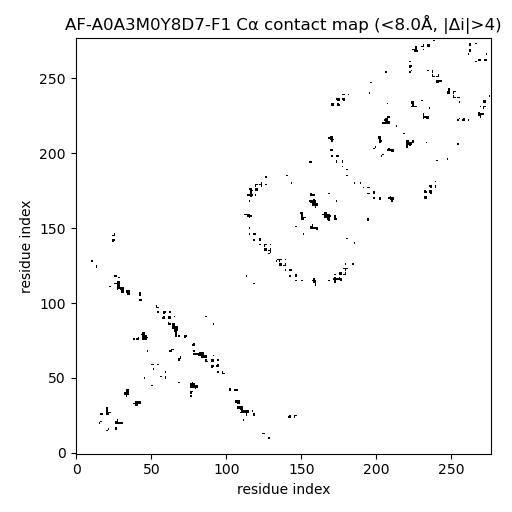. GLU A 1 86 ? 21.480 -15.673 -19.110 1.00 89.69 86 GLU A O 1
ATOM 694 N N . ALA A 1 87 ? 21.422 -13.830 -17.823 1.00 91.88 87 ALA A N 1
ATOM 695 C CA . ALA A 1 87 ? 22.176 -12.949 -18.707 1.00 91.88 87 ALA A CA 1
ATOM 696 C C . ALA A 1 87 ? 23.097 -12.035 -17.876 1.00 91.88 87 ALA A C 1
ATOM 698 O O . ALA A 1 87 ? 22.888 -11.900 -16.669 1.00 91.88 87 ALA A O 1
ATOM 699 N N . PRO A 1 88 ? 24.113 -11.389 -18.483 1.00 93.44 88 PRO A N 1
ATOM 700 C CA . PRO A 1 88 ? 24.997 -10.485 -17.751 1.00 93.44 88 PRO A CA 1
ATOM 701 C C . PRO A 1 88 ? 24.210 -9.351 -17.075 1.00 93.44 88 PRO A C 1
ATOM 703 O O . PRO A 1 88 ? 23.679 -8.471 -17.755 1.00 93.44 88 PRO A O 1
ATOM 706 N N . ALA A 1 89 ? 24.151 -9.373 -15.739 1.00 89.69 89 ALA A N 1
ATOM 707 C CA . ALA A 1 89 ? 23.304 -8.482 -14.943 1.00 89.69 89 ALA A CA 1
ATOM 708 C C . ALA A 1 89 ? 23.549 -6.997 -15.248 1.00 89.69 89 ALA A C 1
ATOM 710 O O . ALA A 1 89 ? 22.600 -6.254 -15.460 1.00 89.69 89 ALA A O 1
ATOM 711 N N . SER A 1 90 ? 24.810 -6.584 -15.402 1.00 95.12 90 SER A N 1
ATOM 712 C CA . SER A 1 90 ? 25.164 -5.193 -15.715 1.00 95.12 90 SER A CA 1
ATOM 713 C C . SER A 1 90 ? 24.599 -4.697 -17.053 1.00 95.12 90 SER A C 1
ATOM 715 O O . SER A 1 90 ? 24.207 -3.535 -17.165 1.00 95.12 90 SER A O 1
ATOM 717 N N . LEU A 1 91 ? 24.519 -5.563 -18.071 1.00 96.69 91 LEU A N 1
ATOM 718 C CA . LEU A 1 91 ? 23.915 -5.216 -19.361 1.00 96.69 91 LEU A CA 1
ATOM 719 C C . LEU A 1 91 ? 22.392 -5.125 -19.252 1.00 96.69 91 LEU A C 1
ATOM 721 O O . LEU A 1 91 ? 21.795 -4.214 -19.824 1.00 96.69 91 LEU A O 1
ATOM 725 N N . VAL A 1 92 ? 21.769 -6.041 -18.504 1.00 95.00 92 VAL A N 1
ATOM 726 C CA . VAL A 1 92 ? 20.318 -6.027 -18.266 1.00 95.00 92 VAL A CA 1
ATOM 727 C C . VAL A 1 92 ? 19.915 -4.792 -17.458 1.00 95.00 92 VAL A C 1
ATOM 729 O O . VAL A 1 92 ? 18.977 -4.101 -17.844 1.00 95.00 92 VAL A O 1
ATOM 732 N N . GLU A 1 93 ? 20.649 -4.459 -16.398 1.00 93.31 93 GLU A N 1
ATOM 733 C CA . GLU A 1 93 ? 20.425 -3.261 -15.581 1.00 93.31 93 GLU A CA 1
ATOM 734 C C . GLU A 1 93 ? 20.582 -1.975 -16.408 1.00 93.31 93 GLU A C 1
ATOM 736 O O . GLU A 1 93 ? 19.712 -1.101 -16.372 1.00 93.31 93 GLU A O 1
ATOM 741 N N . SER A 1 94 ? 21.646 -1.870 -17.216 1.00 96.69 94 SER A N 1
ATOM 742 C CA . SER A 1 94 ? 21.847 -0.733 -18.130 1.00 96.69 94 SER A CA 1
ATOM 743 C C . SER A 1 94 ? 20.682 -0.585 -19.116 1.00 96.69 94 SER A C 1
ATOM 745 O O . SER A 1 94 ? 20.141 0.513 -19.298 1.00 96.69 94 SER A O 1
ATOM 747 N N . ALA A 1 95 ? 20.233 -1.698 -19.705 1.00 97.06 95 ALA A N 1
ATOM 748 C CA . ALA A 1 95 ? 19.081 -1.713 -20.596 1.00 97.06 95 ALA A CA 1
ATOM 749 C C . ALA A 1 95 ? 17.801 -1.262 -19.876 1.00 97.06 95 ALA A C 1
ATOM 751 O O . ALA A 1 95 ? 17.114 -0.358 -20.352 1.00 97.06 95 ALA A O 1
ATOM 752 N N . GLN A 1 96 ? 17.504 -1.817 -18.698 1.00 94.62 96 GLN A N 1
ATOM 753 C CA . GLN A 1 96 ? 16.336 -1.447 -17.895 1.00 94.62 96 GLN A CA 1
ATOM 754 C C . GLN A 1 96 ? 16.312 0.047 -17.559 1.00 94.62 96 GLN A C 1
ATOM 756 O O . GLN A 1 96 ? 15.250 0.665 -17.624 1.00 94.62 96 GLN A O 1
ATOM 761 N N . GLN A 1 97 ? 17.461 0.665 -17.266 1.00 94.62 97 GLN A N 1
ATOM 762 C CA . GLN A 1 97 ? 17.535 2.110 -17.032 1.00 94.62 97 GLN A CA 1
ATOM 763 C C . GLN A 1 97 ? 17.182 2.928 -18.282 1.00 94.62 97 GLN A C 1
ATOM 765 O O . GLN A 1 97 ? 16.451 3.919 -18.178 1.00 94.62 97 GLN A O 1
ATOM 770 N N . LYS A 1 98 ? 17.666 2.532 -19.467 1.00 97.12 98 LYS A N 1
ATOM 771 C CA . LYS A 1 98 ? 17.321 3.194 -20.740 1.00 97.12 98 LYS A CA 1
ATOM 772 C C . LYS A 1 98 ? 15.837 3.047 -21.058 1.00 97.12 98 LYS A C 1
ATOM 774 O O . LYS A 1 98 ? 15.175 4.042 -21.360 1.00 97.12 98 LYS A O 1
ATOM 779 N N . LEU A 1 99 ? 15.308 1.835 -20.913 1.00 96.38 99 LEU A N 1
ATOM 780 C CA . LEU A 1 99 ? 13.894 1.542 -21.122 1.00 96.38 99 LEU A CA 1
ATOM 781 C C . LEU A 1 99 ? 13.008 2.291 -20.126 1.00 96.38 99 LEU A C 1
ATOM 783 O O . LEU A 1 99 ? 11.994 2.855 -20.519 1.00 96.38 99 LEU A O 1
ATOM 787 N N . LEU A 1 100 ? 13.406 2.401 -18.857 1.00 93.50 100 LEU A N 1
ATOM 788 C CA . LEU A 1 100 ? 12.672 3.192 -17.870 1.00 93.50 100 LEU A CA 1
ATOM 789 C C . LEU A 1 100 ? 12.574 4.667 -18.290 1.00 93.50 100 LEU A C 1
ATOM 791 O O . LEU A 1 100 ? 11.485 5.237 -18.249 1.00 93.50 100 LEU A O 1
ATOM 795 N N . ARG A 1 101 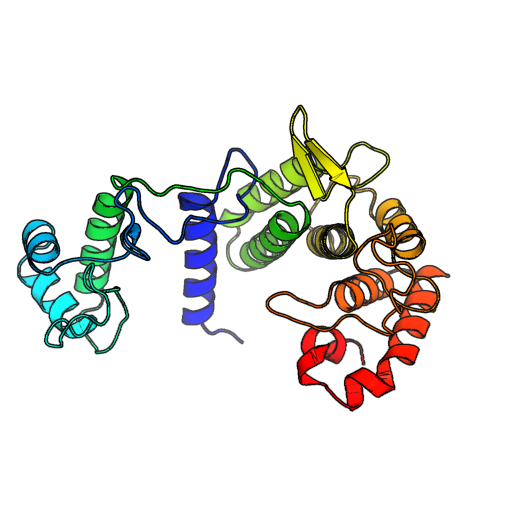? 13.682 5.274 -18.741 1.00 94.62 101 ARG A N 1
ATOM 796 C CA . ARG A 1 101 ? 13.696 6.666 -19.235 1.00 94.62 101 ARG A CA 1
ATOM 797 C C . ARG A 1 101 ? 12.829 6.849 -20.480 1.00 94.62 101 ARG A C 1
ATOM 799 O O . ARG A 1 101 ? 12.187 7.886 -20.627 1.00 94.62 101 ARG A O 1
ATOM 806 N N . ALA A 1 102 ? 12.818 5.871 -21.383 1.00 95.31 102 ALA A N 1
ATOM 807 C CA . ALA A 1 102 ? 11.955 5.899 -22.560 1.00 95.31 102 ALA A CA 1
ATOM 808 C C . ALA A 1 102 ? 10.473 5.752 -22.171 1.00 95.31 102 ALA A C 1
ATOM 810 O O . ALA A 1 102 ? 9.646 6.555 -22.600 1.00 95.31 102 ALA A O 1
ATOM 811 N N . ARG A 1 103 ? 10.145 4.812 -21.275 1.00 93.56 103 ARG A N 1
ATOM 812 C CA . ARG A 1 103 ? 8.780 4.568 -20.783 1.00 93.56 103 ARG A CA 1
ATOM 813 C C . ARG A 1 103 ? 8.179 5.770 -20.072 1.00 93.56 103 ARG A C 1
ATOM 815 O O . ARG A 1 103 ? 6.995 6.031 -20.225 1.00 93.56 103 ARG A O 1
ATOM 822 N N . GLN A 1 104 ? 8.984 6.535 -19.338 1.00 91.19 104 GLN A N 1
ATOM 823 C CA . GLN A 1 104 ? 8.539 7.767 -18.673 1.00 91.19 104 GLN A CA 1
ATOM 824 C C . GLN A 1 104 ? 7.995 8.832 -19.635 1.00 91.19 104 GLN A C 1
ATOM 826 O O . GLN A 1 104 ? 7.310 9.749 -19.192 1.00 91.19 104 GLN A O 1
ATOM 831 N N . LYS A 1 105 ? 8.289 8.724 -20.936 1.00 91.38 105 LYS A N 1
ATOM 832 C CA . LYS A 1 105 ? 7.729 9.602 -21.972 1.00 91.38 105 LYS A CA 1
ATOM 833 C C . LYS A 1 105 ? 6.360 9.134 -22.474 1.00 91.38 105 LYS A C 1
ATOM 835 O O . LYS A 1 105 ? 5.705 9.883 -23.192 1.00 91.38 105 LYS A O 1
ATOM 840 N N . ARG A 1 106 ? 5.937 7.912 -22.131 1.00 9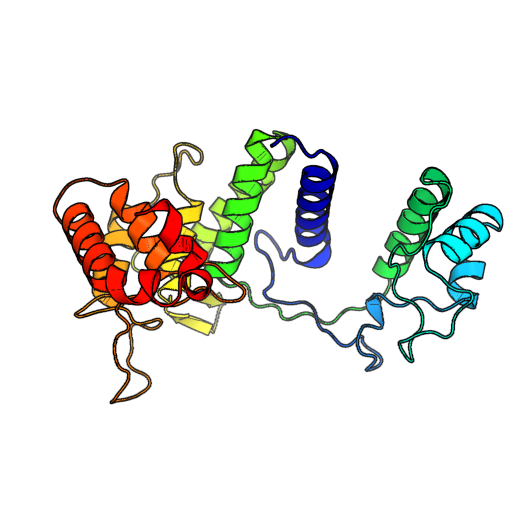0.62 106 ARG A N 1
ATOM 841 C CA . ARG A 1 106 ? 4.610 7.380 -22.458 1.00 90.62 106 ARG A CA 1
ATOM 842 C C . ARG A 1 106 ? 3.572 7.952 -21.497 1.00 90.62 106 ARG A C 1
ATOM 844 O O . ARG A 1 106 ? 3.873 8.229 -20.336 1.00 90.62 106 ARG A O 1
ATOM 851 N N . SER A 1 107 ? 2.341 8.088 -21.974 1.00 84.06 107 SER A N 1
ATOM 852 C CA . SER A 1 107 ? 1.214 8.469 -21.129 1.00 84.06 107 SER A CA 1
ATOM 853 C C . SER A 1 107 ? 0.641 7.239 -20.427 1.00 84.06 107 SER A C 1
ATOM 855 O O . SER A 1 107 ? 0.446 6.196 -21.049 1.00 84.06 107 SER A O 1
ATOM 857 N N . LEU A 1 108 ? 0.350 7.365 -19.133 1.00 85.62 108 LEU A N 1
ATOM 858 C CA . LEU A 1 108 ? -0.424 6.382 -18.381 1.00 85.62 108 LEU A CA 1
ATOM 859 C C . LEU A 1 108 ? -1.562 7.106 -17.667 1.00 85.62 108 LEU A C 1
ATOM 861 O O . LEU A 1 108 ? -1.302 7.866 -16.725 1.00 85.62 108 LEU A O 1
ATOM 865 N N . PRO A 1 109 ? -2.822 6.894 -18.081 1.00 84.69 109 PRO A N 1
ATOM 866 C CA . PRO A 1 109 ? -3.955 7.384 -17.317 1.00 84.69 109 PRO A CA 1
ATOM 867 C C . PRO A 1 109 ? -3.880 6.857 -15.877 1.00 84.69 109 PRO A C 1
ATOM 869 O O . PRO A 1 109 ? -3.450 5.731 -15.626 1.00 84.69 109 PRO A O 1
ATOM 872 N N . ARG A 1 110 ? -4.290 7.665 -14.899 1.00 85.62 110 ARG A N 1
ATOM 873 C CA . ARG A 1 110 ? -4.336 7.240 -13.494 1.00 85.62 110 ARG A CA 1
ATOM 874 C C . ARG A 1 110 ? -5.567 7.783 -12.798 1.00 85.62 110 ARG A C 1
ATOM 876 O O . ARG A 1 110 ? -5.991 8.907 -13.071 1.00 85.62 110 ARG A O 1
ATOM 883 N N . ASP A 1 111 ? -6.112 6.996 -11.875 1.00 84.06 111 ASP A N 1
ATOM 884 C CA . ASP A 1 111 ? -7.112 7.513 -10.950 1.00 84.06 111 ASP A CA 1
ATOM 885 C C . ASP A 1 111 ? -6.413 8.490 -9.992 1.00 84.06 111 ASP A C 1
ATOM 887 O O . ASP A 1 111 ? -5.284 8.286 -9.552 1.00 84.06 111 ASP A O 1
ATOM 891 N N . GLU A 1 112 ? -7.058 9.615 -9.711 1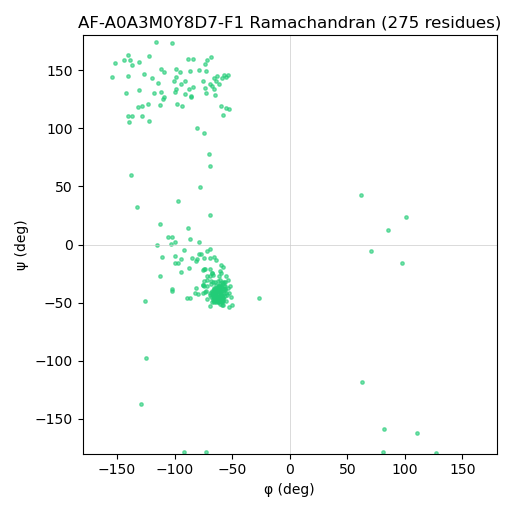.00 87.12 112 GLU A N 1
ATOM 892 C CA . GLU A 1 112 ? -6.470 10.684 -8.911 1.00 87.12 112 GLU A CA 1
ATOM 893 C C . GLU A 1 112 ? -6.766 10.586 -7.407 1.00 87.12 112 GLU A C 1
ATOM 895 O O . GLU A 1 112 ? -6.317 11.451 -6.643 1.00 87.12 112 GLU A O 1
ATOM 900 N N . LYS A 1 113 ? -7.593 9.625 -6.988 1.00 92.44 113 LYS A N 1
ATOM 901 C CA . LYS A 1 113 ? -8.049 9.470 -5.606 1.00 92.44 113 LYS A CA 1
ATOM 902 C C . LYS A 1 113 ? -6.904 8.932 -4.761 1.00 92.44 113 LYS A C 1
ATOM 904 O O . LYS A 1 113 ? -6.239 7.974 -5.134 1.00 92.44 113 LYS A O 1
ATOM 909 N N . ALA A 1 114 ? -6.726 9.526 -3.590 1.00 95.00 114 ALA A N 1
ATOM 910 C CA . ALA A 1 114 ? -5.869 9.003 -2.538 1.00 95.00 114 ALA A CA 1
ATOM 911 C C . ALA A 1 114 ? -6.771 8.527 -1.396 1.00 95.00 114 ALA A C 1
ATOM 913 O O . ALA A 1 114 ? -7.606 9.299 -0.920 1.00 95.00 114 ALA A O 1
ATOM 914 N N . LEU A 1 115 ? -6.624 7.265 -0.991 1.00 96.69 115 LEU A N 1
ATOM 915 C CA . LEU A 1 115 ? -7.401 6.668 0.096 1.00 96.69 115 LEU A CA 1
ATOM 916 C C . LEU A 1 115 ? -6.576 6.628 1.384 1.00 96.69 115 LEU A C 1
ATOM 918 O O . LEU A 1 115 ? -5.380 6.322 1.330 1.00 96.69 115 LEU A O 1
ATOM 922 N N . ALA A 1 116 ? -7.211 6.903 2.524 1.00 97.50 116 ALA A N 1
ATOM 923 C CA . ALA A 1 116 ? -6.556 6.905 3.832 1.00 97.50 116 ALA A CA 1
ATOM 924 C C . ALA A 1 116 ? -5.926 5.544 4.163 1.00 97.50 116 ALA A C 1
ATOM 926 O O . ALA A 1 116 ? -4.730 5.477 4.439 1.00 97.50 116 ALA A O 1
ATOM 927 N N . SER A 1 117 ? -6.700 4.464 4.051 1.00 97.56 117 SER A N 1
ATOM 928 C CA . SER A 1 117 ? -6.257 3.072 4.230 1.00 97.56 117 SER A CA 1
ATOM 929 C C . SER A 1 117 ? -4.998 2.726 3.429 1.00 97.56 117 SER A C 1
ATOM 931 O O . SER A 1 117 ? -4.024 2.236 3.995 1.00 97.56 117 SER A O 1
ATOM 933 N N . TRP A 1 118 ? -4.973 3.002 2.124 1.00 97.25 118 TRP A N 1
ATOM 934 C CA . TRP A 1 118 ? -3.842 2.612 1.266 1.00 97.25 118 TRP A CA 1
ATOM 935 C C . TRP A 1 118 ? -2.608 3.485 1.488 1.00 97.25 118 TRP A C 1
ATOM 937 O O . TRP A 1 118 ? -1.486 2.982 1.494 1.00 97.25 118 TRP A O 1
ATOM 947 N N . ASN A 1 119 ? -2.798 4.779 1.761 1.00 98.12 119 ASN A N 1
ATOM 948 C CA . ASN A 1 119 ? -1.695 5.646 2.173 1.00 98.12 119 ASN A CA 1
ATOM 949 C C . ASN A 1 119 ? -1.143 5.241 3.549 1.00 98.12 119 ASN A C 1
ATOM 951 O O . ASN A 1 119 ? 0.059 5.349 3.779 1.00 98.12 119 ASN A O 1
ATOM 955 N N . ALA A 1 120 ? -1.981 4.724 4.448 1.00 97.75 120 ALA A N 1
ATOM 956 C CA . ALA A 1 120 ? -1.533 4.186 5.724 1.00 97.75 120 ALA A CA 1
ATOM 957 C C . ALA A 1 120 ? -0.729 2.886 5.559 1.00 97.75 120 ALA A C 1
ATOM 959 O O . ALA A 1 120 ? 0.331 2.759 6.166 1.00 97.75 120 ALA A O 1
ATOM 960 N N . LEU A 1 121 ? -1.152 1.966 4.684 1.00 97.44 121 LEU A N 1
ATOM 961 C CA . LEU A 1 121 ? -0.352 0.782 4.336 1.00 97.44 121 LEU A CA 1
ATOM 962 C C . LEU A 1 121 ? 1.009 1.176 3.742 1.00 97.44 121 LEU A C 1
ATOM 964 O O . LEU A 1 121 ? 2.040 0.639 4.152 1.00 97.44 121 LEU A O 1
ATOM 968 N N . ALA A 1 122 ? 1.027 2.170 2.848 1.00 97.44 122 ALA A N 1
ATOM 969 C CA . ALA A 1 122 ? 2.265 2.738 2.324 1.00 97.44 122 ALA A CA 1
ATOM 970 C C . ALA A 1 122 ? 3.146 3.289 3.458 1.00 97.44 122 ALA A C 1
ATOM 972 O O . ALA A 1 122 ? 4.330 2.967 3.528 1.00 97.44 122 ALA A O 1
ATOM 973 N N . LEU A 1 123 ? 2.578 4.055 4.397 1.00 96.75 123 LEU A N 1
ATOM 974 C CA . LEU A 1 123 ? 3.307 4.580 5.554 1.00 96.75 123 LEU A CA 1
ATOM 975 C C . LEU A 1 123 ? 3.882 3.469 6.438 1.00 96.75 123 LEU A C 1
ATOM 977 O O . LEU A 1 123 ? 5.033 3.578 6.862 1.00 96.75 123 LEU A O 1
ATOM 981 N N . SER A 1 124 ? 3.130 2.393 6.684 1.00 95.12 124 SER A N 1
ATOM 982 C CA . SER A 1 124 ? 3.645 1.216 7.389 1.00 95.12 124 SER A CA 1
ATOM 983 C C . SER A 1 124 ? 4.879 0.644 6.685 1.00 95.12 124 SER A C 1
ATOM 985 O O . SER A 1 124 ? 5.882 0.381 7.353 1.00 95.12 124 SER A O 1
ATOM 987 N N . ALA A 1 125 ? 4.850 0.520 5.354 1.00 95.19 125 ALA A N 1
ATOM 988 C CA . ALA A 1 125 ? 5.982 0.036 4.564 1.00 95.19 125 ALA A CA 1
ATOM 989 C C . ALA A 1 125 ? 7.183 1.002 4.600 1.00 95.19 125 ALA A C 1
ATOM 991 O O . ALA A 1 125 ? 8.297 0.578 4.910 1.00 95.19 125 ALA A O 1
ATOM 992 N N . PHE A 1 126 ? 6.965 2.307 4.394 1.00 95.31 126 PHE A N 1
ATOM 993 C CA . PHE A 1 126 ? 8.019 3.322 4.508 1.00 95.31 126 PHE A CA 1
ATOM 994 C C . PHE A 1 126 ? 8.652 3.332 5.901 1.00 95.31 126 PHE A C 1
ATOM 996 O O . PHE A 1 126 ? 9.872 3.388 6.022 1.00 95.31 126 PHE A O 1
ATOM 1003 N N . ARG A 1 127 ? 7.849 3.212 6.966 1.00 92.56 127 ARG A N 1
ATOM 1004 C CA . ARG A 1 127 ? 8.344 3.130 8.346 1.00 92.56 127 ARG A CA 1
ATOM 1005 C C . ARG A 1 127 ? 9.249 1.914 8.540 1.00 92.56 127 ARG A C 1
ATOM 1007 O O . ARG A 1 127 ? 10.300 2.045 9.165 1.00 92.56 127 ARG A O 1
ATOM 1014 N N . LEU A 1 128 ? 8.868 0.749 8.012 1.00 91.69 128 LEU A N 1
ATOM 1015 C CA . LEU A 1 128 ? 9.704 -0.453 8.070 1.00 91.69 128 LEU A CA 1
ATOM 1016 C C . LEU A 1 128 ? 11.012 -0.264 7.293 1.00 91.69 128 LEU A C 1
ATOM 1018 O O . LEU A 1 128 ? 12.063 -0.646 7.806 1.00 91.69 128 LEU A O 1
ATOM 1022 N N . ALA A 1 129 ? 10.964 0.392 6.132 1.00 92.88 129 ALA A N 1
ATOM 1023 C CA . ALA A 1 129 ? 12.150 0.723 5.347 1.00 92.88 129 ALA A CA 1
ATOM 1024 C C . ALA A 1 129 ? 13.137 1.610 6.119 1.00 92.88 129 ALA A C 1
ATOM 1026 O O . ALA A 1 129 ? 14.333 1.350 6.055 1.00 92.88 129 ALA A O 1
ATOM 1027 N N . THR A 1 130 ? 12.671 2.561 6.945 1.00 91.88 130 THR A N 1
ATOM 1028 C CA . THR A 1 130 ? 13.578 3.414 7.752 1.00 91.88 130 THR A CA 1
ATOM 1029 C C . THR A 1 130 ? 14.468 2.638 8.726 1.00 91.88 130 THR A C 1
ATOM 1031 O O . THR A 1 130 ? 15.529 3.121 9.110 1.00 91.88 130 THR A O 1
ATOM 1034 N N . ARG A 1 131 ? 14.046 1.432 9.138 1.00 88.88 131 ARG A N 1
ATOM 1035 C CA . ARG A 1 131 ? 14.833 0.553 10.019 1.00 88.88 131 ARG A CA 1
ATOM 1036 C C . ARG A 1 131 ? 16.005 -0.105 9.292 1.00 88.88 131 ARG A C 1
ATOM 1038 O O . ARG A 1 131 ? 16.913 -0.582 9.960 1.00 88.88 131 ARG A O 1
ATOM 1045 N N . GLN A 1 132 ? 15.934 -0.181 7.965 1.00 89.00 132 GLN A N 1
ATOM 1046 C CA . GLN A 1 132 ? 16.947 -0.786 7.101 1.00 89.00 132 GLN A CA 1
ATOM 1047 C C . GLN A 1 132 ? 17.804 0.284 6.420 1.00 89.00 132 GLN A C 1
ATOM 1049 O O . GLN A 1 132 ? 19.016 0.133 6.333 1.00 89.00 132 GLN A O 1
ATOM 1054 N N . ASP A 1 133 ? 17.179 1.379 5.986 1.00 91.06 133 ASP A N 1
ATOM 1055 C CA . ASP A 1 133 ? 17.834 2.511 5.344 1.00 91.06 133 ASP A CA 1
ATOM 1056 C C . ASP A 1 133 ? 17.203 3.838 5.829 1.00 91.06 133 ASP A C 1
ATOM 1058 O O . ASP A 1 133 ? 16.051 4.152 5.494 1.00 91.06 133 ASP A O 1
ATOM 1062 N N . PRO A 1 134 ? 17.939 4.644 6.620 1.00 91.94 134 PRO A N 1
ATOM 1063 C CA . PRO A 1 134 ? 17.469 5.931 7.127 1.00 91.94 134 PRO A CA 1
ATOM 1064 C C . PRO A 1 134 ? 17.055 6.941 6.047 1.00 91.94 134 PRO A C 1
ATOM 1066 O O . PRO A 1 134 ? 16.300 7.863 6.366 1.00 91.94 134 PRO A O 1
ATOM 1069 N N . ALA A 1 135 ? 17.481 6.782 4.787 1.00 93.25 135 ALA A N 1
ATOM 1070 C CA . ALA A 1 135 ? 17.110 7.679 3.689 1.00 93.25 135 ALA A CA 1
ATOM 1071 C C . ALA A 1 135 ? 15.589 7.733 3.438 1.00 93.25 135 ALA A C 1
ATOM 1073 O O . ALA A 1 135 ? 15.066 8.724 2.927 1.00 93.25 135 ALA A O 1
ATOM 1074 N N . TRP A 1 136 ? 14.841 6.706 3.856 1.00 94.06 136 TRP A N 1
ATOM 1075 C CA . TRP A 1 136 ? 13.378 6.671 3.735 1.00 94.06 136 TRP A CA 1
ATOM 1076 C C . TRP A 1 136 ? 12.642 7.481 4.810 1.00 94.06 136 TRP A C 1
ATOM 1078 O O . TRP A 1 136 ? 11.423 7.654 4.720 1.00 94.06 136 TRP A O 1
ATOM 1088 N N . LYS A 1 137 ? 13.350 7.992 5.826 1.00 93.06 137 LYS A N 1
ATOM 1089 C CA . LYS A 1 137 ? 12.740 8.664 6.982 1.00 93.06 137 LYS A CA 1
ATOM 1090 C C . LYS A 1 137 ? 11.948 9.908 6.598 1.00 93.06 137 LYS A C 1
ATOM 1092 O O . LYS A 1 137 ? 10.791 10.032 6.993 1.00 93.06 137 LYS A O 1
ATOM 1097 N N . GLU A 1 138 ? 12.526 10.786 5.784 1.00 93.69 138 GLU A N 1
ATOM 1098 C CA . GLU A 1 138 ? 11.863 12.024 5.359 1.00 93.69 138 GLU A CA 1
ATOM 1099 C C . GLU A 1 138 ? 10.567 11.738 4.580 1.00 93.69 138 GLU A C 1
ATOM 1101 O O . GLU A 1 138 ? 9.537 12.387 4.792 1.00 93.69 138 GLU A O 1
ATOM 1106 N N . LYS A 1 139 ? 10.583 10.713 3.717 1.00 95.25 139 LYS A N 1
ATOM 1107 C CA . LYS A 1 139 ? 9.404 10.274 2.955 1.00 95.25 139 LYS A CA 1
ATOM 1108 C C . LYS A 1 139 ? 8.305 9.759 3.889 1.00 95.25 139 LYS A C 1
ATOM 1110 O O . LYS A 1 139 ? 7.149 10.154 3.737 1.00 95.25 139 LYS A O 1
ATOM 1115 N N . ALA A 1 140 ? 8.664 8.949 4.890 1.00 94.62 140 ALA A N 1
ATOM 1116 C CA . ALA A 1 140 ? 7.727 8.454 5.899 1.00 94.62 140 ALA A CA 1
ATOM 1117 C C . ALA A 1 140 ? 7.104 9.601 6.718 1.00 94.62 140 ALA A C 1
ATOM 1119 O O . ALA A 1 140 ? 5.887 9.656 6.895 1.00 94.62 140 ALA A O 1
ATOM 1120 N N . GLU A 1 141 ? 7.913 10.554 7.185 1.00 93.44 141 GLU A N 1
ATOM 1121 C CA . GLU A 1 141 ? 7.442 11.702 7.971 1.00 93.44 141 GLU A CA 1
ATOM 1122 C C . GLU A 1 141 ? 6.544 12.640 7.152 1.00 93.44 141 GLU A C 1
ATOM 1124 O O . GLU A 1 141 ? 5.517 13.120 7.655 1.00 93.44 141 GLU A O 1
ATOM 1129 N N . THR A 1 142 ? 6.889 12.860 5.882 1.00 95.44 142 THR A N 1
ATOM 1130 C CA . THR A 1 142 ? 6.086 13.645 4.936 1.00 95.44 142 THR A CA 1
ATOM 1131 C C . THR A 1 142 ? 4.725 12.998 4.700 1.00 95.44 142 THR A C 1
ATOM 1133 O O . THR A 1 142 ? 3.698 13.667 4.841 1.00 95.44 142 THR A O 1
ATOM 1136 N N . LEU A 1 143 ? 4.700 11.693 4.411 1.00 96.75 143 LEU A N 1
ATOM 1137 C CA . LEU A 1 143 ? 3.465 10.942 4.191 1.00 96.75 143 LEU A CA 1
ATOM 1138 C C . LEU A 1 143 ? 2.591 10.914 5.448 1.00 96.75 143 LEU A C 1
ATOM 1140 O O . LEU A 1 143 ? 1.394 11.186 5.377 1.00 96.75 143 LEU A O 1
ATOM 1144 N N . ALA A 1 144 ? 3.187 10.680 6.619 1.00 95.31 144 ALA A N 1
ATOM 1145 C CA . ALA A 1 144 ? 2.476 10.776 7.889 1.00 95.31 144 ALA A CA 1
ATOM 1146 C C . ALA A 1 144 ? 1.839 12.162 8.078 1.00 95.31 144 ALA A C 1
ATOM 1148 O O . ALA A 1 144 ? 0.771 12.285 8.670 1.00 95.31 144 ALA A O 1
ATOM 1149 N N . GLY A 1 145 ? 2.504 13.229 7.616 1.00 94.38 145 GLY A N 1
ATOM 1150 C CA . GLY A 1 145 ? 1.987 14.602 7.713 1.00 94.38 145 GLY A CA 1
ATOM 1151 C C . GLY A 1 145 ? 0.763 14.780 6.840 1.00 94.38 145 GLY A C 1
ATOM 1152 O O . GLY A 1 145 ? -0.284 15.206 7.317 1.00 94.38 145 GLY A O 1
ATOM 1153 N N . ALA A 1 146 ? 0.889 14.345 5.592 1.00 95.88 146 ALA A N 1
ATOM 1154 C CA . ALA A 1 146 ? -0.176 14.409 4.611 1.00 95.88 146 ALA A CA 1
ATOM 1155 C C . ALA A 1 146 ? -1.408 13.589 5.015 1.00 95.88 146 ALA A C 1
ATOM 1157 O O . ALA A 1 146 ? -2.527 14.044 4.788 1.00 95.88 146 ALA A O 1
ATOM 1158 N N . ILE A 1 147 ? -1.225 12.419 5.641 1.00 95.62 147 ILE A N 1
ATOM 1159 C CA . ILE A 1 147 ? -2.340 11.597 6.133 1.00 95.62 147 ILE A CA 1
ATOM 1160 C C . ILE A 1 147 ? -3.140 12.350 7.199 1.00 95.62 147 ILE A C 1
ATOM 1162 O O . ILE A 1 147 ? -4.363 12.426 7.095 1.00 95.62 147 ILE A O 1
ATOM 1166 N N . LEU A 1 148 ? -2.462 12.939 8.190 1.00 94.00 148 LEU A N 1
ATOM 1167 C CA . LEU A 1 148 ? -3.121 13.714 9.245 1.00 94.00 148 LEU A CA 1
ATOM 1168 C C . LEU A 1 148 ? -3.806 14.965 8.687 1.00 94.00 148 LEU A C 1
ATOM 1170 O O . LEU A 1 148 ? -4.943 15.241 9.038 1.00 94.00 148 LEU A O 1
ATOM 1174 N N . GLU A 1 149 ? -3.129 15.702 7.807 1.00 93.75 149 GLU A N 1
ATOM 1175 C CA . GLU A 1 149 ? -3.646 16.938 7.210 1.00 93.75 149 GLU A CA 1
ATOM 1176 C C . GLU A 1 149 ? -4.871 16.686 6.316 1.00 93.75 149 GLU A C 1
ATOM 1178 O O . GLU A 1 149 ? -5.823 17.465 6.310 1.00 93.75 149 GLU A O 1
ATOM 1183 N N . THR A 1 150 ? -4.857 15.589 5.555 1.00 94.88 150 THR A N 1
ATOM 1184 C CA . THR A 1 150 ? -5.874 15.329 4.528 1.00 94.88 150 THR A CA 1
ATOM 1185 C C . THR A 1 150 ? -7.068 14.566 5.081 1.00 94.88 150 THR A C 1
ATOM 1187 O O . THR A 1 150 ? -8.213 14.913 4.785 1.00 94.88 150 THR A O 1
ATOM 1190 N N . PHE A 1 151 ? -6.819 13.505 5.849 1.00 95.56 151 PHE A N 1
ATOM 1191 C CA . PHE A 1 151 ? -7.851 12.527 6.189 1.00 95.56 151 PHE A CA 1
ATOM 1192 C C . PHE A 1 151 ? -8.445 12.731 7.579 1.00 95.56 151 PHE A C 1
ATOM 1194 O O . PHE A 1 151 ? -9.514 12.198 7.840 1.00 95.56 151 PHE A O 1
ATOM 1201 N N . TRP A 1 152 ? -7.816 13.509 8.458 1.00 93.56 152 TRP A N 1
ATOM 1202 C CA . TRP A 1 152 ? -8.352 13.805 9.785 1.00 93.56 152 TRP A CA 1
ATOM 1203 C C . TRP A 1 152 ? -8.820 15.258 9.864 1.00 93.56 152 TRP A C 1
ATOM 1205 O O . TRP A 1 152 ? -8.066 16.179 9.564 1.00 93.56 152 TRP A O 1
ATOM 1215 N N . ASP A 1 153 ? -10.068 15.485 10.274 1.00 91.31 153 ASP A N 1
ATOM 1216 C CA . ASP A 1 153 ? -10.637 16.837 10.397 1.00 91.31 153 ASP A CA 1
ATOM 1217 C C . ASP A 1 153 ? -10.706 17.362 11.841 1.00 91.31 153 ASP A C 1
ATOM 1219 O O . ASP A 1 153 ? -11.251 18.437 12.081 1.00 91.31 153 ASP A O 1
ATOM 1223 N N . GLY A 1 154 ? -10.145 16.619 12.800 1.00 89.38 154 GLY A N 1
ATOM 1224 C CA . GLY A 1 154 ? -10.259 16.911 14.231 1.00 89.38 154 GLY A CA 1
ATOM 1225 C C . GLY A 1 154 ? -11.357 16.119 14.942 1.00 89.38 154 GLY A C 1
ATOM 1226 O O . GLY A 1 154 ? -11.325 16.036 16.171 1.00 89.38 154 GLY A O 1
ATOM 1227 N N . LYS A 1 155 ? -12.286 15.511 14.197 1.00 88.81 155 LYS A N 1
ATOM 1228 C CA . LYS A 1 155 ? -13.445 14.790 14.729 1.00 88.81 155 LYS A CA 1
ATOM 1229 C C . LYS A 1 155 ? -13.544 13.359 14.209 1.00 88.81 155 LYS A C 1
ATOM 1231 O O . LYS A 1 155 ? -13.745 12.464 15.025 1.00 88.81 155 LYS A O 1
ATOM 1236 N N . GLU A 1 156 ? -13.419 13.150 12.902 1.00 91.19 156 GLU A N 1
ATOM 1237 C CA . GLU A 1 156 ? -13.489 11.827 12.279 1.00 91.19 156 GLU A CA 1
ATOM 1238 C C . GLU A 1 156 ? -12.438 11.636 11.175 1.00 91.19 156 GLU A C 1
ATOM 1240 O O . GLU A 1 156 ? -11.861 12.588 10.634 1.00 91.19 156 GLU A O 1
ATOM 1245 N N . LEU A 1 157 ? -12.149 10.369 10.872 1.00 95.06 157 LEU A N 1
ATOM 1246 C CA . LEU A 1 157 ? -11.250 9.982 9.796 1.00 95.06 157 LEU A CA 1
ATOM 1247 C C . LEU A 1 157 ? -12.057 9.781 8.511 1.00 95.06 157 LEU A C 1
ATOM 1249 O O . LEU A 1 157 ? -13.034 9.035 8.468 1.00 95.06 157 LEU A O 1
ATOM 1253 N N . TRP A 1 158 ? -11.600 10.413 7.441 1.00 95.94 158 TRP A N 1
ATOM 1254 C CA . TRP A 1 158 ? -12.180 10.342 6.110 1.00 95.94 158 TRP A CA 1
ATOM 1255 C C . TRP A 1 158 ? -11.408 9.347 5.253 1.00 95.94 158 TRP A C 1
ATOM 1257 O O . TRP A 1 158 ? -10.184 9.407 5.177 1.00 95.94 158 TRP A O 1
ATOM 1267 N N . ARG A 1 159 ? -12.120 8.477 4.531 1.00 95.88 159 ARG A N 1
ATOM 1268 C CA . ARG A 1 159 ? -11.510 7.588 3.532 1.00 95.88 159 ARG A CA 1
ATOM 1269 C C . ARG A 1 159 ? -10.937 8.384 2.365 1.00 95.88 159 ARG A C 1
ATOM 1271 O O . ARG A 1 159 ? -9.837 8.107 1.898 1.00 95.88 159 ARG A O 1
ATOM 1278 N N . LEU A 1 160 ? -11.705 9.361 1.887 1.00 94.44 160 LEU A N 1
ATOM 1279 C CA . LEU A 1 160 ? -11.360 10.249 0.782 1.00 94.44 160 LEU A CA 1
ATOM 1280 C C . LEU A 1 160 ? -11.881 11.647 1.104 1.00 94.44 160 LEU A C 1
ATOM 1282 O O . LEU A 1 160 ? -13.059 11.803 1.420 1.00 94.44 160 LEU A O 1
ATOM 1286 N N . ARG A 1 161 ? -11.025 12.663 0.968 1.00 88.19 161 ARG A N 1
ATOM 1287 C CA . ARG A 1 161 ? -11.401 14.064 1.174 1.00 88.19 161 ARG A CA 1
ATOM 1288 C C . ARG A 1 161 ? -10.788 14.943 0.085 1.00 88.19 161 ARG A C 1
ATOM 1290 O O . ARG A 1 161 ? -9.578 15.130 0.017 1.00 88.19 161 ARG A O 1
ATOM 1297 N N . LYS A 1 162 ? -11.633 15.475 -0.798 1.00 83.44 162 LYS A N 1
ATOM 1298 C CA . LYS A 1 162 ? -11.290 16.442 -1.857 1.00 83.44 162 LYS A CA 1
ATOM 1299 C C . LYS A 1 162 ? -12.381 17.513 -1.878 1.00 83.44 162 LYS A C 1
ATOM 1301 O O . LYS A 1 162 ? -13.502 17.221 -1.499 1.00 83.44 162 LYS A O 1
ATOM 1306 N N . LYS A 1 163 ? -12.086 18.732 -2.350 1.00 77.44 163 LYS A N 1
ATOM 1307 C CA . LYS A 1 163 ? -12.964 19.933 -2.309 1.00 77.44 163 LYS A CA 1
ATOM 1308 C C . LYS A 1 163 ? -14.493 19.697 -2.285 1.00 77.44 163 LYS A C 1
ATOM 1310 O O . LYS A 1 163 ? -15.171 20.358 -1.514 1.00 77.44 163 LYS A O 1
ATOM 1315 N N . LYS A 1 164 ? -15.031 18.814 -3.139 1.00 79.19 164 LYS A N 1
ATOM 1316 C CA . LYS A 1 164 ? -16.477 18.523 -3.258 1.00 79.19 164 LYS A CA 1
ATOM 1317 C C . LYS A 1 164 ? -16.889 17.093 -2.872 1.00 79.19 164 LYS A C 1
ATOM 1319 O O . LYS A 1 164 ? -18.056 16.753 -2.997 1.00 79.19 164 LYS A O 1
ATOM 1324 N N . VAL A 1 165 ? -15.945 16.240 -2.478 1.00 84.94 165 VAL A N 1
ATOM 1325 C CA . VAL A 1 165 ? -16.176 14.815 -2.208 1.00 84.94 165 VAL A CA 1
ATOM 1326 C C . VAL A 1 165 ? -15.549 14.459 -0.869 1.00 84.94 165 VAL A C 1
ATOM 1328 O O . VAL A 1 165 ? -14.331 14.548 -0.709 1.00 84.94 165 VAL A O 1
ATOM 1331 N N . ALA A 1 166 ? -16.382 14.028 0.069 1.00 89.69 166 ALA A N 1
ATOM 1332 C CA . ALA A 1 166 ? -15.966 13.522 1.365 1.00 89.69 166 ALA A CA 1
ATOM 1333 C C . ALA A 1 166 ? -16.640 12.163 1.583 1.00 89.69 166 ALA A C 1
ATOM 1335 O O . ALA A 1 166 ? -17.864 12.065 1.537 1.00 89.69 166 ALA A O 1
ATOM 1336 N N . VAL A 1 167 ? -15.837 11.113 1.747 1.00 93.75 167 VAL A N 1
ATOM 1337 C CA . VAL A 1 167 ? -16.313 9.742 1.976 1.00 93.75 167 VAL A CA 1
ATOM 1338 C C . VAL A 1 167 ? -15.918 9.331 3.393 1.00 93.75 167 VAL A C 1
ATOM 1340 O O . VAL A 1 167 ? -14.713 9.335 3.678 1.00 93.75 167 VAL A O 1
ATOM 1343 N N . PRO A 1 168 ? -16.880 8.998 4.275 1.00 94.25 168 PRO A N 1
ATOM 1344 C CA . PRO A 1 168 ? -16.586 8.582 5.643 1.00 94.25 168 PRO A CA 1
ATOM 1345 C C . PRO A 1 168 ? -15.595 7.417 5.700 1.00 94.25 168 PRO A C 1
ATOM 1347 O O . PRO A 1 168 ? -15.576 6.556 4.816 1.00 94.25 168 PRO A O 1
ATOM 1350 N N . GLY A 1 169 ? -14.752 7.400 6.732 1.00 95.50 169 GLY A N 1
ATOM 1351 C CA . GLY A 1 169 ? -13.803 6.318 6.966 1.00 95.50 169 GLY A CA 1
ATOM 1352 C C . GLY A 1 169 ? -14.494 4.980 7.223 1.00 95.50 169 GLY A C 1
ATOM 1353 O O . GLY A 1 169 ? -15.553 4.906 7.845 1.00 95.50 169 GLY A O 1
ATOM 1354 N N . THR A 1 170 ? -13.862 3.912 6.753 1.00 96.50 170 THR A N 1
ATOM 1355 C CA . THR A 1 170 ? -14.254 2.519 7.008 1.00 96.50 170 THR A CA 1
ATOM 1356 C C . THR A 1 170 ? -13.354 1.893 8.071 1.00 96.50 170 THR A C 1
ATOM 1358 O O . THR A 1 170 ? -12.341 2.480 8.461 1.00 96.50 170 THR A O 1
ATOM 1361 N N . LEU A 1 171 ? -13.664 0.670 8.504 1.00 97.31 171 LEU A N 1
ATOM 1362 C CA . LEU A 1 171 ? -12.804 -0.083 9.416 1.00 97.31 171 LEU A CA 1
ATOM 1363 C C . LEU A 1 171 ? -11.359 -0.204 8.895 1.00 97.31 171 LEU A C 1
ATOM 1365 O O . LEU A 1 171 ? -10.432 -0.092 9.690 1.00 97.31 171 LEU A O 1
ATOM 1369 N N . GLU A 1 172 ? -11.154 -0.367 7.583 1.00 97.56 172 GLU A N 1
ATOM 1370 C CA . GLU A 1 172 ? -9.815 -0.381 6.964 1.00 97.56 172 GLU A CA 1
ATOM 1371 C C . GLU A 1 172 ? -9.046 0.909 7.227 1.00 97.56 172 GLU A C 1
ATOM 1373 O O . GLU A 1 172 ? -7.883 0.878 7.624 1.00 97.56 172 GLU A O 1
ATOM 1378 N N . ASP A 1 173 ? -9.700 2.051 7.010 1.00 98.00 173 ASP A N 1
ATOM 1379 C CA . ASP A 1 173 ? -9.062 3.357 7.132 1.00 98.00 173 ASP A CA 1
ATOM 1380 C C . ASP A 1 173 ? -8.600 3.577 8.576 1.00 98.00 173 ASP A C 1
ATOM 1382 O O . ASP A 1 173 ? -7.444 3.926 8.809 1.00 98.00 173 ASP A O 1
ATOM 1386 N N . TYR A 1 174 ? -9.459 3.272 9.552 1.00 97.88 174 TYR A N 1
ATOM 1387 C CA . TYR A 1 174 ? -9.103 3.375 10.966 1.00 97.88 174 TYR A CA 1
ATOM 1388 C C . TYR A 1 174 ? -8.023 2.372 11.372 1.00 97.88 174 TYR A C 1
ATOM 1390 O O . TYR A 1 174 ? -7.048 2.760 12.017 1.00 97.88 174 TYR A O 1
ATOM 1398 N N . ALA A 1 175 ? -8.181 1.096 11.014 1.00 98.12 175 ALA A N 1
ATOM 1399 C CA . ALA A 1 175 ? -7.264 0.037 11.418 1.00 98.12 175 ALA A CA 1
ATOM 1400 C C . ALA A 1 175 ? -5.851 0.280 10.879 1.00 98.12 175 ALA A C 1
ATOM 1402 O O . ALA A 1 175 ? -4.884 0.232 11.640 1.00 98.12 175 ALA A O 1
ATOM 1403 N N . TYR A 1 176 ? -5.721 0.594 9.589 1.00 98.38 176 TYR A N 1
ATOM 1404 C CA . TYR A 1 176 ? -4.410 0.780 8.976 1.00 98.38 176 TYR A CA 1
ATOM 1405 C C . TYR A 1 176 ? -3.773 2.111 9.365 1.00 98.38 176 TYR A C 1
ATOM 1407 O O . TYR A 1 176 ? -2.565 2.139 9.576 1.00 98.38 176 TYR A O 1
ATOM 1415 N N . VAL A 1 177 ? -4.538 3.199 9.541 1.00 97.00 177 VAL A N 1
ATOM 1416 C CA . VAL A 1 177 ? -3.982 4.448 10.095 1.00 97.00 177 VAL A CA 1
ATOM 1417 C C . VAL A 1 177 ? -3.485 4.215 11.524 1.00 97.00 177 VAL A C 1
ATOM 1419 O O . VAL A 1 177 ? -2.365 4.596 11.861 1.00 97.00 177 VAL A O 1
ATOM 1422 N N . LEU A 1 178 ? -4.250 3.520 12.369 1.00 95.62 178 LEU A N 1
ATOM 1423 C CA . LEU A 1 178 ? -3.785 3.156 13.708 1.00 95.62 178 LEU A CA 1
ATOM 1424 C C . LEU A 1 178 ? -2.527 2.281 13.677 1.00 95.62 178 LEU A C 1
ATOM 1426 O O . LEU A 1 178 ? -1.633 2.478 14.498 1.00 95.62 178 LEU A O 1
ATOM 1430 N N . ASP A 1 179 ? -2.415 1.340 12.750 1.00 95.31 179 ASP A N 1
ATOM 1431 C CA . ASP A 1 179 ? -1.211 0.519 12.620 1.00 95.31 179 ASP A CA 1
ATOM 1432 C C . ASP A 1 179 ? -0.004 1.319 12.114 1.00 95.31 179 ASP A C 1
ATOM 1434 O O . ASP A 1 179 ? 1.082 1.242 12.691 1.00 95.31 179 ASP A O 1
ATOM 1438 N N . ALA A 1 180 ? -0.198 2.168 11.107 1.00 94.94 180 ALA A N 1
ATOM 1439 C CA . ALA A 1 180 ? 0.859 2.974 10.507 1.00 94.94 180 ALA A CA 1
ATOM 1440 C C . ALA A 1 180 ? 1.491 3.952 11.501 1.00 94.94 180 ALA A C 1
ATOM 1442 O O . ALA A 1 180 ? 2.705 4.151 11.503 1.00 94.94 180 ALA A O 1
ATOM 1443 N N . PHE A 1 181 ? 0.682 4.505 12.405 1.00 92.06 181 PHE A N 1
ATOM 1444 C CA . PHE A 1 181 ? 1.142 5.394 13.471 1.00 92.06 181 PHE A CA 1
ATOM 1445 C C . PHE A 1 181 ? 1.556 4.655 14.755 1.00 92.06 181 PHE A C 1
ATOM 1447 O O . PHE A 1 181 ? 1.636 5.280 15.816 1.00 92.06 181 PHE A O 1
ATOM 1454 N N . SER A 1 182 ? 1.742 3.329 14.721 1.00 84.12 182 SER A N 1
ATOM 1455 C CA . SER A 1 182 ? 2.198 2.548 15.882 1.00 84.12 182 SER A CA 1
ATOM 1456 C C . SER A 1 182 ? 3.683 2.788 16.192 1.00 84.12 182 SER A C 1
ATOM 1458 O O . SER A 1 182 ? 4.513 3.025 15.306 1.00 84.12 182 SER A O 1
ATOM 1460 N N . GLY A 1 183 ? 4.042 2.683 17.474 1.00 71.25 183 GLY A N 1
ATOM 1461 C CA . GLY A 1 183 ? 5.413 2.856 17.964 1.00 71.25 183 GLY A CA 1
ATOM 1462 C C . GLY A 1 183 ? 5.854 4.314 18.159 1.00 71.25 183 GLY A C 1
ATOM 1463 O O . GLY A 1 183 ? 5.100 5.258 17.951 1.00 71.25 183 GLY A O 1
ATOM 1464 N N . LYS A 1 184 ? 7.112 4.503 18.581 1.00 61.28 184 LYS A N 1
ATOM 1465 C CA . LYS A 1 184 ? 7.705 5.820 18.905 1.00 61.28 184 LYS A CA 1
ATOM 1466 C C . LYS A 1 184 ? 8.140 6.639 17.675 1.00 61.28 184 LYS A C 1
ATOM 1468 O O . LYS A 1 184 ? 8.727 7.703 17.835 1.00 61.28 184 LYS A O 1
ATOM 1473 N N . ALA A 1 185 ? 7.914 6.127 16.463 1.00 57.31 185 ALA A N 1
ATOM 1474 C CA . ALA A 1 185 ? 8.536 6.627 15.233 1.00 57.31 185 ALA A CA 1
ATOM 1475 C C . ALA A 1 185 ? 8.056 8.023 14.803 1.00 57.31 185 ALA A C 1
ATOM 1477 O O . ALA A 1 185 ? 8.767 8.709 14.078 1.00 57.31 185 ALA A O 1
ATOM 1478 N N . PHE A 1 186 ? 6.885 8.465 15.261 1.00 63.44 186 PHE A N 1
ATOM 1479 C CA . PHE A 1 186 ? 6.331 9.762 14.888 1.00 63.44 186 PHE A CA 1
ATOM 1480 C C . PHE A 1 186 ? 6.080 10.585 16.150 1.00 63.44 186 PHE A C 1
ATOM 1482 O O . PHE A 1 186 ? 5.134 10.328 16.886 1.00 63.44 186 PHE A O 1
ATOM 1489 N N . GLY A 1 187 ? 6.924 11.590 16.397 1.00 54.25 187 GLY A N 1
ATOM 1490 C CA . GLY A 1 187 ? 6.840 12.502 17.549 1.00 54.25 187 GLY A CA 1
ATOM 1491 C C . GLY A 1 187 ? 5.652 13.472 17.522 1.00 54.25 187 GLY A C 1
ATOM 1492 O O . GLY A 1 187 ? 5.737 14.559 18.084 1.00 54.25 187 GLY A O 1
ATOM 1493 N N . ARG A 1 188 ? 4.558 13.127 16.835 1.00 61.59 188 ARG A N 1
ATOM 1494 C CA . ARG A 1 188 ? 3.364 13.971 16.738 1.00 61.59 188 ARG A CA 1
ATOM 1495 C C . ARG A 1 188 ? 2.340 13.571 17.791 1.00 61.59 188 ARG A C 1
ATOM 1497 O O . ARG A 1 188 ? 2.206 12.399 18.132 1.00 61.59 188 ARG A O 1
ATOM 1504 N N . ASN A 1 189 ? 1.573 14.554 18.254 1.00 71.75 189 ASN A N 1
ATOM 1505 C CA . ASN A 1 189 ? 0.386 14.341 19.075 1.00 71.75 189 ASN A CA 1
ATOM 1506 C C . ASN A 1 189 ? -0.726 13.717 18.209 1.00 71.75 189 ASN A C 1
ATOM 1508 O O . ASN A 1 189 ? -1.597 14.408 17.687 1.00 71.75 189 ASN A O 1
ATOM 1512 N N . VAL A 1 190 ? -0.618 12.413 17.951 1.00 85.62 190 VAL A N 1
ATOM 1513 C CA . VAL A 1 190 ? -1.565 11.660 17.123 1.00 85.62 190 VAL A CA 1
ATOM 1514 C C . VAL A 1 190 ? -2.733 11.208 18.002 1.00 85.62 190 VAL A C 1
ATOM 1516 O O . VAL A 1 190 ? -2.488 10.558 19.023 1.00 85.62 190 VAL A O 1
ATOM 1519 N N . PRO A 1 191 ? -3.999 11.466 17.625 1.00 88.31 191 PRO A N 1
ATOM 1520 C CA . PRO A 1 191 ? -5.161 11.156 18.459 1.00 88.31 191 PRO A CA 1
ATOM 1521 C C . PRO A 1 191 ? -5.540 9.660 18.423 1.00 88.31 191 PRO A C 1
ATOM 1523 O O . PRO A 1 191 ? -6.705 9.300 18.266 1.00 88.31 191 PRO A O 1
ATOM 1526 N N . ARG A 1 192 ? -4.562 8.759 18.621 1.00 90.69 192 ARG A N 1
ATOM 1527 C CA . ARG A 1 192 ? -4.739 7.293 18.579 1.00 90.69 192 ARG A CA 1
ATOM 1528 C C . ARG A 1 192 ? -5.858 6.812 19.499 1.00 90.69 192 ARG A C 1
ATOM 1530 O O . ARG A 1 192 ? -6.632 5.942 19.119 1.00 90.69 192 ARG A O 1
ATOM 1537 N N . GLY A 1 193 ? -5.950 7.377 20.705 1.00 91.44 193 GLY A N 1
ATOM 1538 C CA . GLY A 1 193 ? -6.999 7.027 21.665 1.00 91.44 193 GLY A CA 1
ATOM 1539 C C . GLY A 1 193 ? -8.402 7.366 21.153 1.00 91.44 193 GLY A C 1
ATOM 1540 O O . GLY A 1 193 ? -9.320 6.567 21.324 1.00 91.44 193 GLY A O 1
ATOM 1541 N N . THR A 1 194 ? -8.556 8.512 20.485 1.00 93.19 194 THR A N 1
ATOM 1542 C CA . THR A 1 194 ? -9.815 8.920 19.844 1.00 93.19 194 THR A CA 1
ATOM 1543 C C . THR A 1 194 ? -10.161 7.978 18.699 1.00 93.19 194 THR A C 1
ATOM 1545 O O . THR A 1 194 ? -11.260 7.433 18.680 1.00 93.19 194 THR A O 1
ATOM 1548 N N . TRP A 1 195 ? -9.206 7.702 17.807 1.00 95.06 195 TRP A N 1
ATOM 1549 C CA . TRP A 1 195 ? -9.412 6.791 16.679 1.00 95.06 195 TRP A CA 1
ATOM 1550 C C . TRP A 1 195 ? -9.774 5.373 17.117 1.00 95.06 195 TRP A C 1
ATOM 1552 O O . TRP A 1 195 ? -10.678 4.778 16.543 1.00 95.06 195 TRP A O 1
ATOM 1562 N N . LEU A 1 196 ? -9.120 4.835 18.154 1.00 95.62 196 LEU A N 1
ATOM 1563 C CA . LEU A 1 196 ? -9.453 3.520 18.709 1.00 95.62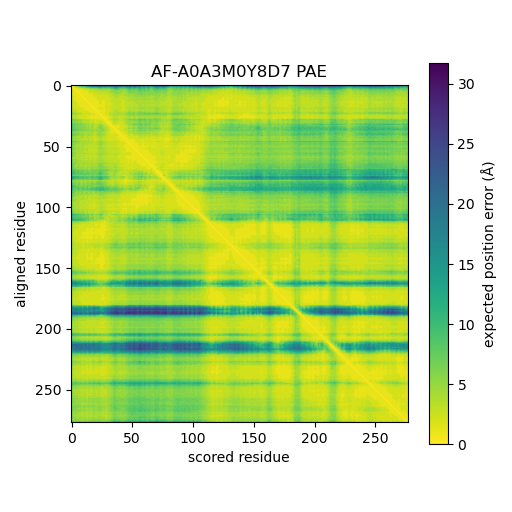 196 LEU A CA 1
ATOM 1564 C C . LEU A 1 196 ? -10.890 3.482 19.229 1.00 95.62 196 LEU A C 1
ATOM 1566 O O . LEU A 1 196 ? -11.655 2.594 18.857 1.00 95.62 196 LEU A O 1
ATOM 1570 N N . LYS A 1 197 ? -11.270 4.450 20.072 1.00 95.19 197 LYS A N 1
ATOM 1571 C CA . LYS A 1 197 ? -12.629 4.530 20.627 1.00 95.19 197 LYS A CA 1
ATOM 1572 C C . LYS A 1 197 ? -13.674 4.639 19.521 1.00 95.19 197 LYS A C 1
ATOM 1574 O O . LYS A 1 197 ? -14.691 3.952 19.570 1.00 95.19 197 LYS A O 1
ATOM 1579 N N . GLU A 1 198 ? -13.410 5.475 18.523 1.00 95.06 198 GLU A N 1
ATOM 1580 C CA . GLU A 1 198 ? -14.309 5.659 17.393 1.00 95.06 198 GLU A CA 1
ATOM 1581 C C . GLU A 1 198 ? -14.436 4.380 16.557 1.00 95.06 198 GLU A C 1
ATOM 1583 O O . GLU A 1 198 ? -15.553 3.930 16.304 1.00 95.06 198 GLU A O 1
ATOM 1588 N N . ALA A 1 199 ? -13.320 3.731 16.216 1.00 96.38 199 ALA A N 1
ATOM 1589 C CA . ALA A 1 199 ? -13.321 2.500 15.433 1.00 96.38 199 ALA A CA 1
ATOM 1590 C C . ALA A 1 199 ? -14.104 1.372 16.130 1.00 96.38 199 ALA A C 1
ATOM 1592 O O . ALA A 1 199 ? -14.980 0.746 15.530 1.00 96.38 199 ALA A O 1
ATOM 1593 N N . TRP A 1 200 ? -13.862 1.162 17.427 1.00 96.62 200 TRP A N 1
ATOM 1594 C CA . TRP A 1 200 ? -14.585 0.171 18.232 1.00 96.62 200 TRP A CA 1
ATOM 1595 C C . TRP A 1 200 ? -16.067 0.506 18.445 1.00 96.62 200 TRP A C 1
ATOM 1597 O O . TRP A 1 200 ? -16.859 -0.396 18.721 1.00 96.62 200 TRP A O 1
ATOM 1607 N N . SER A 1 201 ? -16.454 1.780 18.365 1.00 94.62 201 SER A N 1
ATOM 1608 C CA . SER A 1 201 ? -17.852 2.216 18.481 1.00 94.62 201 SER A CA 1
ATOM 1609 C C . SER A 1 201 ? -18.614 2.069 17.158 1.00 94.62 201 SER A C 1
ATOM 1611 O O . SER A 1 201 ? -19.762 1.611 17.141 1.00 94.62 201 SER A O 1
ATOM 1613 N N . ARG A 1 202 ? -17.969 2.429 16.040 1.00 93.69 202 ARG A N 1
ATOM 1614 C CA . ARG A 1 202 ? -18.575 2.434 14.700 1.00 93.69 202 ARG A CA 1
ATOM 1615 C C . ARG A 1 202 ? -18.632 1.042 14.079 1.00 93.69 202 ARG A C 1
ATOM 1617 O O . ARG A 1 202 ? -19.657 0.690 13.505 1.00 93.69 202 ARG A O 1
ATOM 1624 N N . PHE A 1 203 ? -17.569 0.248 14.209 1.00 95.69 203 PHE A N 1
ATOM 1625 C CA . PHE A 1 203 ? -17.390 -0.963 13.397 1.00 95.69 203 PHE A CA 1
ATOM 1626 C C . PHE A 1 203 ? -17.505 -2.274 14.172 1.00 95.69 203 PHE A C 1
ATOM 1628 O O . PHE A 1 203 ? -17.583 -3.329 13.546 1.00 95.69 203 PHE A O 1
ATOM 1635 N N . HIS A 1 204 ? -17.539 -2.229 15.508 1.00 95.06 204 HIS A N 1
ATOM 1636 C CA . HIS A 1 204 ? -17.680 -3.422 16.339 1.00 95.06 204 HIS A CA 1
ATOM 1637 C C . HIS A 1 204 ? -18.888 -3.329 17.273 1.00 95.06 204 HIS A C 1
ATOM 1639 O O . HIS A 1 204 ? -18.984 -2.441 18.124 1.00 95.06 204 HIS A O 1
ATOM 1645 N N . ARG A 1 205 ? -19.812 -4.285 17.145 1.00 89.12 205 ARG A N 1
ATOM 1646 C CA . ARG A 1 205 ? -20.971 -4.454 18.039 1.00 89.12 205 ARG A CA 1
ATOM 1647 C C . ARG A 1 205 ? -20.964 -5.882 18.585 1.00 89.12 205 ARG A C 1
ATOM 1649 O O . ARG A 1 205 ? -20.218 -6.156 19.515 1.00 89.12 205 ARG A O 1
ATOM 1656 N N . LYS A 1 206 ? -21.740 -6.782 17.973 1.00 88.00 206 LYS A N 1
ATOM 1657 C CA . LYS A 1 206 ? -21.729 -8.241 18.199 1.00 88.00 206 LYS A CA 1
ATOM 1658 C C . LYS A 1 206 ? -20.863 -8.951 17.140 1.00 88.00 206 LYS A C 1
ATOM 1660 O O . LYS A 1 206 ? -21.265 -9.965 16.586 1.00 88.00 206 LYS A O 1
ATOM 1665 N N . GLY A 1 207 ? -19.754 -8.315 16.767 1.00 92.69 207 GLY A N 1
ATOM 1666 C CA . GLY A 1 207 ? -18.934 -8.627 15.597 1.00 92.69 207 GLY A CA 1
ATOM 1667 C C . GLY A 1 207 ? -18.690 -7.398 14.715 1.00 92.69 207 GLY A C 1
ATOM 1668 O O . GLY A 1 207 ? -19.128 -6.285 15.035 1.00 92.69 207 GLY A O 1
ATOM 1669 N N . TRP A 1 208 ? -17.958 -7.613 13.627 1.00 95.19 208 TRP A N 1
ATOM 1670 C CA . TRP A 1 208 ? -17.342 -6.595 12.784 1.00 95.19 208 TRP A CA 1
ATOM 1671 C C . TRP A 1 208 ? -18.145 -6.264 11.532 1.00 95.19 208 TRP A C 1
ATOM 1673 O O . TRP A 1 208 ? -18.695 -7.144 10.864 1.00 95.19 208 TRP A O 1
ATOM 1683 N N . PHE A 1 209 ? -18.106 -4.981 11.178 1.00 93.38 209 PHE A N 1
ATOM 1684 C CA . PHE A 1 209 ? -18.581 -4.434 9.914 1.00 93.38 209 PHE A CA 1
ATOM 1685 C C . PHE A 1 209 ? -17.479 -3.611 9.253 1.00 93.38 209 PHE A C 1
ATOM 1687 O O . PHE A 1 209 ? -16.704 -2.941 9.931 1.00 93.38 209 PHE A O 1
ATOM 1694 N N . LEU A 1 210 ? -17.440 -3.618 7.921 1.00 91.25 210 LEU A N 1
ATOM 1695 C CA . LEU A 1 210 ? -16.501 -2.784 7.173 1.00 91.25 210 LEU A CA 1
ATOM 1696 C C . LEU A 1 210 ? -16.915 -1.301 7.188 1.00 91.25 210 LEU A C 1
ATOM 1698 O O . LEU A 1 210 ? -16.070 -0.427 7.349 1.00 91.25 210 LEU A O 1
ATOM 1702 N N . SER A 1 211 ? -18.214 -1.020 7.052 1.00 88.50 211 SER A N 1
ATOM 1703 C CA . SER A 1 211 ? -18.787 0.332 7.082 1.00 88.50 211 SER A CA 1
ATOM 1704 C C . SER A 1 211 ? -19.586 0.563 8.365 1.00 88.50 211 SER A C 1
ATOM 1706 O O . SER A 1 211 ? -20.183 -0.371 8.902 1.00 88.50 211 SER A O 1
ATOM 1708 N N . GLY A 1 212 ? -19.607 1.810 8.844 1.00 75.31 212 GLY A N 1
ATOM 1709 C CA . GLY A 1 212 ? -20.388 2.217 10.016 1.00 75.31 212 GLY A CA 1
ATOM 1710 C C . GLY A 1 212 ? -21.884 2.344 9.718 1.00 75.31 212 GLY A C 1
ATOM 1711 O O . GLY A 1 212 ? -22.704 2.234 10.627 1.00 75.31 212 GLY A O 1
ATOM 1712 N N . GLU A 1 213 ? -22.245 2.524 8.445 1.00 73.19 213 GLU A N 1
ATOM 1713 C CA . GLU A 1 213 ? -23.628 2.488 7.975 1.00 73.19 213 GLU A CA 1
ATOM 1714 C C . GLU A 1 213 ? -23.932 1.124 7.355 1.00 73.19 213 GLU A C 1
ATOM 1716 O O . GLU A 1 213 ? -23.185 0.610 6.515 1.00 73.19 213 GLU A O 1
ATOM 1721 N N . ARG A 1 214 ? -25.057 0.525 7.759 1.00 66.06 214 ARG A N 1
ATOM 1722 C CA . ARG A 1 214 ? -25.544 -0.716 7.153 1.00 66.06 214 ARG A CA 1
ATOM 1723 C C . ARG A 1 214 ? -26.135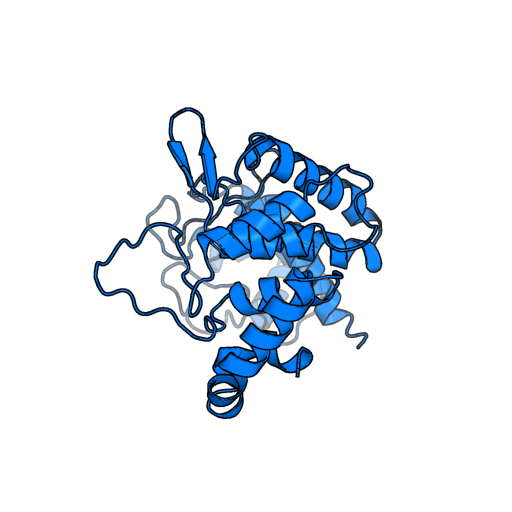 -0.381 5.786 1.00 66.06 214 ARG A C 1
ATOM 1725 O O . ARG A 1 214 ? -27.298 -0.016 5.693 1.00 66.06 214 ARG A O 1
ATOM 1732 N N . LEU A 1 215 ? -25.334 -0.546 4.733 1.00 65.81 215 LEU A N 1
ATOM 1733 C CA . LEU A 1 215 ? -25.805 -0.429 3.345 1.00 65.81 215 LEU A CA 1
ATOM 1734 C C . LEU A 1 215 ? -26.882 -1.477 3.016 1.00 65.81 215 LEU A C 1
ATOM 1736 O O . LEU A 1 215 ? -27.727 -1.251 2.158 1.00 65.81 215 LEU A O 1
ATOM 1740 N N . LEU A 1 216 ? -26.858 -2.617 3.718 1.00 69.06 216 LEU A N 1
ATOM 1741 C CA . LEU A 1 216 ? -27.849 -3.683 3.605 1.00 69.06 216 LEU A CA 1
ATOM 1742 C C . LEU A 1 216 ? -28.569 -3.890 4.949 1.00 69.06 216 LEU A C 1
ATOM 1744 O O . LEU A 1 216 ? -27.890 -4.104 5.962 1.00 69.06 216 LEU A O 1
ATOM 1748 N N . PRO A 1 217 ? -29.918 -3.932 4.976 1.00 64.06 217 PRO A N 1
ATOM 1749 C CA . PRO A 1 217 ? -30.705 -4.134 6.201 1.00 64.06 217 PRO A CA 1
ATOM 1750 C C . PRO A 1 217 ? -30.334 -5.407 6.978 1.00 64.06 217 PRO A C 1
ATOM 1752 O O . PRO A 1 217 ? -30.465 -5.462 8.202 1.00 64.06 217 PRO A O 1
ATOM 1755 N N . PHE A 1 218 ? -29.821 -6.416 6.267 1.00 70.31 218 PHE A N 1
ATOM 1756 C CA . PHE A 1 218 ? -29.493 -7.743 6.790 1.00 70.31 218 PHE A CA 1
ATOM 1757 C C . PHE A 1 218 ? -27.995 -8.049 6.800 1.00 70.31 218 PHE A C 1
ATOM 1759 O O . PHE A 1 218 ? -27.622 -9.211 6.913 1.00 70.31 218 PHE A O 1
ATOM 1766 N N . ALA A 1 219 ? -27.120 -7.040 6.700 1.00 73.88 219 ALA A N 1
ATOM 1767 C CA . ALA A 1 219 ? -25.686 -7.275 6.854 1.00 73.88 219 ALA A CA 1
ATOM 1768 C C . ALA A 1 219 ? -25.422 -7.960 8.205 1.00 73.88 219 ALA A C 1
ATOM 1770 O O . ALA A 1 219 ? -25.742 -7.393 9.258 1.00 73.88 219 ALA A O 1
ATOM 1771 N N . VAL A 1 220 ? -24.894 -9.184 8.161 1.00 82.75 220 VAL A N 1
ATOM 1772 C CA . VAL A 1 220 ? -24.574 -9.986 9.343 1.00 82.75 220 VAL A CA 1
ATOM 1773 C C . VAL A 1 220 ? -23.169 -9.596 9.808 1.00 82.75 220 VAL A C 1
ATOM 1775 O O . VAL A 1 220 ? -22.251 -9.596 8.983 1.00 82.75 220 VAL A O 1
ATOM 1778 N N . PRO A 1 221 ? -22.978 -9.229 11.088 1.00 88.12 221 PRO A N 1
ATOM 1779 C CA . PRO A 1 221 ? -21.640 -8.981 11.609 1.00 88.12 221 PRO A CA 1
ATOM 1780 C C . PRO A 1 221 ? -20.799 -10.253 11.504 1.00 88.12 221 PRO A C 1
ATOM 1782 O O . PRO A 1 221 ? -21.276 -11.339 11.834 1.00 88.12 221 PRO A O 1
ATOM 1785 N N . LYS A 1 222 ? -19.537 -10.122 11.091 1.00 92.19 222 LYS A N 1
ATOM 1786 C CA . LYS A 1 222 ? -18.597 -11.250 11.118 1.00 92.19 222 LYS A CA 1
ATOM 1787 C C . LYS A 1 222 ? -17.846 -11.278 12.457 1.00 92.19 222 LYS A C 1
ATOM 1789 O O . LYS A 1 222 ? -17.431 -10.213 12.911 1.00 92.19 222 LYS A O 1
ATOM 1794 N N . PRO A 1 223 ? -17.584 -12.444 13.071 1.00 93.81 223 PRO A N 1
ATOM 1795 C CA . PRO A 1 223 ? -16.703 -12.542 14.246 1.00 93.81 223 PRO A CA 1
ATOM 1796 C C . PRO A 1 223 ? -15.307 -11.967 13.989 1.00 93.81 223 PRO A C 1
ATOM 1798 O O . PRO A 1 223 ? -14.704 -11.360 14.868 1.00 93.81 223 PRO A O 1
ATOM 1801 N N . MET A 1 224 ? -14.835 -12.083 12.747 1.00 95.94 224 MET A N 1
ATOM 1802 C CA . MET A 1 224 ? -13.657 -11.409 12.213 1.00 95.94 224 MET A CA 1
ATOM 1803 C C . MET A 1 224 ? -13.800 -11.283 10.691 1.00 95.94 224 MET A C 1
ATOM 1805 O O . MET A 1 224 ? -14.356 -12.170 10.040 1.00 95.94 224 MET A O 1
ATOM 1809 N N . LEU A 1 225 ? -13.326 -10.179 10.115 1.00 96.00 225 LEU A N 1
ATOM 1810 C CA . LEU A 1 225 ? -13.183 -10.049 8.666 1.00 96.00 225 LEU A CA 1
ATOM 1811 C C . LEU A 1 225 ? -11.968 -10.851 8.198 1.00 96.00 225 LEU A C 1
ATOM 1813 O O . LEU A 1 225 ? -10.946 -10.875 8.876 1.00 96.00 225 LEU A O 1
ATOM 1817 N N . GLU A 1 226 ? -12.087 -11.502 7.054 1.00 96.69 226 GLU A N 1
ATOM 1818 C CA . GLU A 1 226 ? -11.013 -12.310 6.474 1.00 96.69 226 GLU A CA 1
ATOM 1819 C C . GLU A 1 226 ? -9.907 -11.423 5.892 1.00 96.69 226 GLU A C 1
ATOM 1821 O O . GLU A 1 226 ? -10.127 -10.262 5.535 1.00 96.69 226 GLU A O 1
ATOM 1826 N N . ASP A 1 227 ? -8.711 -11.987 5.810 1.00 97.19 227 ASP A N 1
ATOM 1827 C CA . ASP A 1 227 ? -7.644 -11.495 4.957 1.00 97.19 227 ASP A CA 1
ATOM 1828 C C . ASP A 1 227 ? -8.041 -11.642 3.481 1.00 97.19 227 ASP A C 1
ATOM 1830 O O . ASP A 1 227 ? -8.684 -12.610 3.076 1.00 97.19 227 ASP A O 1
ATOM 1834 N N . GLY A 1 228 ? -7.644 -10.666 2.669 1.00 93.06 228 GLY A N 1
ATOM 1835 C CA . GLY A 1 228 ? -7.768 -10.723 1.215 1.00 93.06 228 GLY A CA 1
ATOM 1836 C C . GLY A 1 228 ? -6.434 -10.385 0.563 1.00 93.06 228 GLY A C 1
ATOM 1837 O O . GLY A 1 228 ? -5.374 -10.766 1.050 1.00 93.06 228 GLY A O 1
ATOM 1838 N N . ALA A 1 229 ? -6.467 -9.579 -0.499 1.00 92.38 229 ALA A N 1
ATOM 1839 C CA . ALA A 1 229 ? -5.250 -8.974 -1.054 1.00 92.38 229 ALA A CA 1
ATOM 1840 C C . ALA A 1 229 ? -4.556 -8.001 -0.071 1.00 92.38 229 ALA A C 1
ATOM 1842 O O . ALA A 1 229 ? -3.417 -7.597 -0.295 1.00 92.38 229 ALA A O 1
ATOM 1843 N N . ILE A 1 230 ? -5.248 -7.614 1.005 1.00 94.69 230 ILE A N 1
ATOM 1844 C CA . ILE A 1 230 ? -4.754 -6.768 2.093 1.00 94.69 230 ILE A CA 1
ATOM 1845 C C . ILE A 1 230 ? -5.074 -7.410 3.457 1.00 94.69 230 ILE A C 1
ATOM 1847 O O . ILE A 1 230 ? -6.014 -8.209 3.539 1.00 94.69 230 ILE A O 1
ATOM 1851 N N . PRO A 1 231 ? -4.327 -7.061 4.526 1.00 96.88 231 PRO A N 1
ATOM 1852 C CA . PRO A 1 231 ? -4.514 -7.642 5.857 1.00 96.88 231 PRO A CA 1
ATOM 1853 C C . PRO A 1 231 ? -5.917 -7.423 6.426 1.00 96.88 231 PRO A C 1
ATOM 1855 O O . PRO A 1 231 ? -6.457 -6.327 6.295 1.00 96.88 231 PRO A O 1
ATOM 1858 N N . SER A 1 232 ? -6.473 -8.388 7.158 1.00 97.94 232 SER A N 1
ATOM 1859 C CA . SER A 1 232 ? -7.766 -8.242 7.841 1.00 97.94 232 SER A CA 1
ATOM 1860 C C . SER A 1 232 ? -7.796 -6.980 8.719 1.00 97.94 232 SER A C 1
ATOM 1862 O O . SER A 1 232 ? -7.054 -6.894 9.707 1.00 97.94 232 SER A O 1
ATOM 1864 N N . PRO A 1 233 ? -8.665 -5.991 8.438 1.00 98.00 233 PRO A N 1
ATOM 1865 C CA . PRO A 1 233 ? -8.662 -4.743 9.191 1.00 98.00 233 PRO A CA 1
ATOM 1866 C C . PRO A 1 233 ? -9.203 -4.933 10.618 1.00 98.00 233 PRO A C 1
ATOM 1868 O O . PRO A 1 233 ? -8.760 -4.244 11.533 1.00 98.00 233 PRO A O 1
ATOM 1871 N N . SER A 1 234 ? -10.075 -5.922 10.860 1.00 97.88 234 SER A N 1
ATOM 1872 C CA . SER A 1 234 ? -10.473 -6.306 12.223 1.00 97.88 234 SER A CA 1
ATOM 1873 C C . SER A 1 234 ? -9.322 -6.934 13.008 1.00 97.88 234 SER A C 1
ATOM 1875 O O . SER A 1 234 ? -9.127 -6.583 14.169 1.00 97.88 234 SER A O 1
ATOM 1877 N N . ALA A 1 235 ? -8.524 -7.814 12.388 1.00 98.12 235 ALA A N 1
ATOM 1878 C CA . ALA A 1 235 ? -7.371 -8.417 13.056 1.00 98.12 235 ALA A CA 1
ATOM 1879 C C . ALA A 1 235 ? -6.285 -7.368 13.345 1.00 98.12 235 ALA A C 1
ATOM 1881 O O . ALA A 1 235 ? -5.732 -7.331 14.444 1.00 98.12 235 ALA A O 1
ATOM 1882 N N . VAL A 1 236 ? -6.035 -6.456 12.395 1.00 98.19 236 VAL A N 1
ATOM 1883 C CA . VAL A 1 236 ? -5.143 -5.305 12.600 1.00 98.19 236 VAL A CA 1
ATOM 1884 C C . VAL A 1 236 ? -5.635 -4.433 13.754 1.00 98.19 236 VAL A C 1
ATOM 1886 O O . VAL A 1 236 ? -4.842 -4.110 14.639 1.00 98.19 236 VAL A O 1
ATOM 1889 N N . LEU A 1 237 ? -6.926 -4.080 13.789 1.00 98.00 237 LEU A N 1
ATOM 1890 C CA . LEU A 1 237 ? -7.471 -3.246 14.859 1.00 98.00 237 LEU A CA 1
ATOM 1891 C C . LEU A 1 237 ? -7.379 -3.937 16.227 1.00 98.00 237 LEU A C 1
ATOM 1893 O O . LEU A 1 237 ? -7.013 -3.293 17.211 1.00 98.00 237 LEU A O 1
ATOM 1897 N N . ILE A 1 238 ? -7.662 -5.241 16.302 1.00 98.00 238 ILE A N 1
ATOM 1898 C CA . ILE A 1 238 ? -7.476 -6.036 17.523 1.00 98.00 238 ILE A CA 1
ATOM 1899 C C . ILE A 1 238 ? -6.016 -5.974 17.967 1.00 98.00 238 ILE A C 1
ATOM 1901 O O . ILE A 1 238 ? -5.761 -5.580 19.104 1.00 98.00 238 ILE A O 1
ATOM 1905 N N . ARG A 1 239 ? -5.059 -6.260 17.074 1.00 97.06 239 ARG A N 1
ATOM 1906 C CA . ARG A 1 239 ? -3.620 -6.221 17.378 1.00 97.06 239 ARG A CA 1
ATOM 1907 C C . ARG A 1 239 ? -3.197 -4.885 17.986 1.00 97.06 239 ARG A C 1
ATOM 1909 O O . ARG A 1 239 ? -2.642 -4.866 19.079 1.00 97.06 239 ARG A O 1
ATOM 1916 N N . VAL A 1 240 ? -3.497 -3.766 17.323 1.00 95.50 240 VAL A N 1
ATOM 1917 C CA . VAL A 1 240 ? -3.105 -2.435 17.830 1.00 95.50 240 VAL A CA 1
ATOM 1918 C C . VAL A 1 240 ? -3.835 -2.068 19.126 1.00 95.50 240 VAL A C 1
ATOM 1920 O O . VAL A 1 240 ? -3.316 -1.303 19.936 1.00 95.50 240 VAL A O 1
ATOM 1923 N N . THR A 1 241 ? -5.032 -2.615 19.358 1.00 96.69 241 THR A N 1
ATOM 1924 C CA . THR A 1 241 ? -5.773 -2.415 20.612 1.00 96.69 241 THR A CA 1
ATOM 1925 C C . THR A 1 241 ? -5.180 -3.243 21.753 1.00 96.69 241 THR A C 1
ATOM 1927 O O . THR A 1 241 ? -5.121 -2.769 22.889 1.00 96.69 241 THR A O 1
ATOM 1930 N N . LEU A 1 242 ? -4.671 -4.444 21.468 1.00 96.00 242 LEU A N 1
ATOM 1931 C CA . LEU A 1 242 ? -3.964 -5.293 22.430 1.00 96.00 242 LEU A CA 1
ATOM 1932 C C . LEU A 1 242 ? -2.632 -4.690 22.896 1.00 96.00 242 LEU A C 1
ATOM 1934 O O . LEU A 1 242 ? -2.067 -5.167 23.871 1.00 96.00 242 LEU A O 1
ATOM 1938 N N . GLU A 1 243 ? -2.130 -3.625 22.276 1.00 91.81 243 GLU A N 1
ATOM 1939 C CA . GLU A 1 243 ? -0.987 -2.857 22.796 1.00 91.81 243 GLU A CA 1
ATOM 1940 C C . GLU A 1 243 ? -1.397 -1.861 23.897 1.00 91.81 243 GLU A C 1
ATOM 1942 O O . GLU A 1 243 ? -0.550 -1.307 24.599 1.00 91.81 243 GLU A O 1
ATOM 1947 N N . THR A 1 244 ? -2.701 -1.625 24.074 1.00 91.25 244 THR A N 1
ATOM 1948 C CA . THR A 1 244 ? -3.235 -0.673 25.055 1.00 91.25 244 THR A CA 1
ATOM 1949 C C . THR A 1 244 ? -3.550 -1.332 26.404 1.00 91.25 244 THR A C 1
ATOM 1951 O O . THR A 1 244 ? -3.306 -2.524 26.621 1.00 91.25 244 THR A O 1
ATOM 1954 N N . LYS A 1 245 ? -4.075 -0.537 27.346 1.00 91.25 245 LYS A N 1
ATOM 1955 C CA . LYS A 1 245 ? -4.501 -0.957 28.689 1.00 91.25 245 LYS A CA 1
ATOM 1956 C C . LYS A 1 245 ? -5.982 -0.620 28.903 1.00 91.25 245 LYS A C 1
ATOM 1958 O O . LYS A 1 245 ? -6.526 0.239 28.213 1.00 91.25 245 LYS A O 1
ATOM 1963 N N . GLY A 1 246 ? -6.602 -1.251 29.898 1.00 94.56 246 GLY A N 1
ATOM 1964 C CA . GLY A 1 246 ? -7.985 -0.977 30.301 1.00 94.56 246 GLY A CA 1
ATOM 1965 C C . GLY A 1 246 ? -9.032 -1.693 29.444 1.00 94.56 246 GLY A C 1
ATOM 1966 O O . GLY A 1 246 ? -8.736 -2.688 28.784 1.00 94.56 246 GLY A O 1
ATOM 1967 N N . GLU A 1 247 ? -10.257 -1.168 29.458 1.00 94.81 247 GLU A N 1
ATOM 1968 C CA . GLU A 1 247 ? -11.450 -1.810 28.883 1.00 94.81 247 GLU A CA 1
ATOM 1969 C C . GLU A 1 247 ? -11.308 -2.165 27.398 1.00 94.81 247 GLU A C 1
ATOM 1971 O O . GLU A 1 247 ? -11.723 -3.239 26.973 1.00 94.81 247 GLU A O 1
ATOM 1976 N N . LEU A 1 248 ? -10.670 -1.304 26.596 1.00 94.62 248 LEU A N 1
ATOM 1977 C CA . LEU A 1 248 ? -10.467 -1.582 25.170 1.00 94.62 248 LEU A CA 1
ATOM 1978 C C . LEU A 1 248 ? -9.566 -2.800 24.938 1.00 94.62 248 LEU A C 1
ATOM 1980 O O . LEU A 1 248 ? -9.831 -3.584 24.029 1.00 94.62 248 LEU A O 1
ATOM 1984 N N . ARG A 1 249 ? -8.534 -2.993 25.770 1.00 96.69 249 ARG A N 1
ATOM 1985 C CA . ARG A 1 249 ? -7.669 -4.178 25.695 1.00 96.69 249 ARG A CA 1
ATOM 1986 C C . ARG A 1 249 ? -8.463 -5.446 26.005 1.00 96.69 249 ARG A C 1
ATOM 1988 O O . ARG A 1 249 ? -8.320 -6.432 25.289 1.00 96.69 249 ARG A O 1
ATOM 1995 N N . GLN A 1 250 ? -9.297 -5.414 27.046 1.00 97.25 250 GLN A N 1
ATOM 1996 C CA . GLN A 1 250 ? -10.162 -6.542 27.396 1.00 97.25 250 GLN A CA 1
ATOM 1997 C C . GLN A 1 250 ? -11.128 -6.861 26.249 1.00 97.25 250 GLN A C 1
ATOM 1999 O O . GLN A 1 250 ? -11.180 -8.000 25.792 1.00 97.25 250 GLN A O 1
ATOM 2004 N N . ARG A 1 251 ? -11.796 -5.835 25.709 1.00 96.50 251 ARG A N 1
ATOM 2005 C CA . ARG A 1 251 ? -12.710 -5.965 24.569 1.00 96.50 251 ARG A CA 1
ATOM 2006 C C . ARG A 1 251 ? -12.031 -6.562 23.331 1.00 96.50 251 ARG A C 1
ATOM 2008 O O . ARG A 1 251 ? -12.641 -7.357 22.625 1.00 96.50 251 ARG A O 1
ATOM 2015 N N . ALA A 1 252 ? -10.773 -6.205 23.070 1.00 97.62 252 ALA A N 1
ATOM 2016 C CA . ALA A 1 252 ? -9.991 -6.789 21.981 1.00 97.62 252 ALA A CA 1
ATOM 2017 C C . ALA A 1 252 ? -9.690 -8.278 22.200 1.00 97.62 252 ALA A C 1
ATOM 2019 O O . ALA A 1 252 ? -9.787 -9.057 21.254 1.00 97.62 252 ALA A O 1
ATOM 2020 N N . GLY A 1 253 ? -9.365 -8.676 23.434 1.00 97.69 253 GLY A N 1
ATOM 2021 C CA . GLY A 1 253 ? -9.157 -10.080 23.795 1.00 97.69 253 GLY A CA 1
ATOM 2022 C C . GLY A 1 253 ? -10.430 -10.919 23.668 1.00 97.69 253 GLY A C 1
ATOM 2023 O O . GLY A 1 253 ? -10.380 -12.030 23.150 1.00 97.69 253 GLY A O 1
ATOM 2024 N N . GLU A 1 254 ? -11.576 -10.371 24.073 1.00 97.00 254 GLU A N 1
ATOM 2025 C CA . GLU A 1 254 ? -12.887 -11.010 23.901 1.00 97.00 254 GLU A CA 1
ATOM 2026 C C . GLU A 1 254 ? -13.234 -11.182 22.416 1.00 97.00 254 GLU A C 1
ATOM 2028 O O . GLU A 1 254 ? -13.530 -12.293 21.989 1.00 97.00 254 GLU A O 1
ATOM 2033 N N . ALA A 1 255 ? -13.085 -10.132 21.601 1.00 97.19 255 ALA A N 1
ATOM 2034 C CA . ALA A 1 255 ? -13.336 -10.215 20.161 1.00 97.19 255 ALA A CA 1
ATOM 2035 C C . ALA A 1 255 ? -12.414 -11.225 19.450 1.00 97.19 255 ALA A C 1
ATOM 2037 O O . ALA A 1 255 ? -12.843 -11.909 18.522 1.00 97.19 255 ALA A O 1
ATOM 2038 N N . LEU A 1 256 ? -11.149 -11.338 19.878 1.00 97.50 256 LEU A N 1
ATOM 2039 C CA . LEU A 1 256 ? -10.231 -12.352 19.358 1.00 97.50 256 LEU A CA 1
ATOM 2040 C C . LEU A 1 256 ? -10.675 -13.764 19.756 1.00 97.50 256 LEU A C 1
ATOM 2042 O O . LEU A 1 256 ? -10.696 -14.653 18.908 1.00 97.50 256 LEU A O 1
ATOM 2046 N N . LYS A 1 257 ? -11.066 -13.956 21.022 1.00 96.94 257 LYS A N 1
ATOM 2047 C CA . LYS A 1 257 ? -11.577 -15.233 21.533 1.00 96.94 257 LYS A CA 1
ATOM 2048 C C . LYS A 1 257 ? -12.825 -15.680 20.773 1.00 96.94 257 LYS A C 1
ATOM 2050 O O . LYS A 1 257 ? -12.914 -16.843 20.387 1.00 96.94 257 LYS A O 1
ATOM 2055 N N . ASP A 1 258 ? -13.746 -14.756 20.522 1.00 95.44 258 ASP A N 1
ATOM 2056 C CA . ASP A 1 258 ? -14.965 -15.014 19.759 1.00 95.44 258 ASP A CA 1
ATOM 2057 C C . ASP A 1 258 ? -14.653 -15.436 18.320 1.00 95.44 258 ASP A C 1
ATOM 2059 O O . ASP A 1 258 ? -15.378 -16.241 17.752 1.00 95.44 258 ASP A O 1
ATOM 2063 N N . ALA A 1 259 ? -13.558 -14.959 17.724 1.00 96.56 259 ALA A N 1
ATOM 2064 C CA . ALA A 1 259 ? -13.155 -15.335 16.371 1.00 96.56 259 ALA A CA 1
ATOM 2065 C C . ALA A 1 259 ? -12.413 -16.685 16.279 1.00 96.56 259 ALA A C 1
ATOM 2067 O O . ALA A 1 259 ? -12.296 -17.228 15.177 1.00 96.56 259 ALA A O 1
ATOM 2068 N N . LEU A 1 260 ? -11.936 -17.254 17.397 1.00 96.69 260 LEU A N 1
ATOM 2069 C CA . LEU A 1 260 ? -11.091 -18.461 17.410 1.00 96.69 260 LEU A CA 1
ATOM 2070 C C . LEU A 1 260 ? -11.649 -19.642 16.603 1.00 96.69 260 LEU A C 1
ATOM 2072 O O . LEU A 1 260 ? -10.874 -20.222 15.841 1.00 96.69 260 LEU A O 1
ATOM 2076 N N . PRO A 1 261 ? -12.947 -20.006 16.696 1.00 96.94 261 PRO A N 1
ATOM 2077 C CA . PRO A 1 261 ? -13.475 -21.132 15.926 1.00 96.94 261 PRO A CA 1
ATOM 2078 C C . PRO A 1 261 ? -13.318 -20.953 14.409 1.00 96.94 261 PRO A C 1
ATOM 2080 O O . PRO A 1 261 ? -13.031 -21.913 13.699 1.00 96.94 261 PRO A O 1
ATOM 2083 N N . TRP A 1 262 ? -13.454 -19.720 13.910 1.00 94.94 262 TRP A N 1
ATOM 2084 C CA . TRP A 1 262 ? -13.311 -19.402 12.487 1.00 94.94 262 TRP A CA 1
ATOM 2085 C C . TRP A 1 262 ? -11.852 -19.403 12.043 1.00 94.94 262 TRP A C 1
ATOM 2087 O O . TRP A 1 262 ? -11.546 -19.958 10.988 1.00 94.94 262 TRP A O 1
ATOM 2097 N N . ILE A 1 263 ? -10.962 -18.838 12.866 1.00 96.50 263 ILE A N 1
ATOM 2098 C CA . ILE A 1 263 ? -9.517 -18.824 12.607 1.00 96.50 263 ILE A CA 1
ATOM 2099 C C . ILE A 1 263 ? -8.979 -20.259 12.566 1.00 96.50 263 ILE A C 1
ATOM 2101 O O . ILE A 1 263 ? -8.247 -20.611 11.647 1.00 96.50 263 ILE A O 1
ATOM 2105 N N . ALA A 1 264 ? -9.382 -21.105 13.519 1.00 95.94 264 ALA A N 1
ATOM 2106 C CA . ALA A 1 264 ? -8.962 -22.503 13.579 1.00 95.94 264 ALA A CA 1
ATOM 2107 C C . ALA A 1 264 ? -9.485 -23.330 12.393 1.00 95.94 264 ALA A C 1
ATOM 2109 O O . ALA A 1 264 ? -8.768 -24.188 11.883 1.00 95.94 264 ALA A O 1
ATOM 2110 N N . ALA A 1 265 ? -10.713 -23.064 11.937 1.00 96.75 265 ALA A N 1
ATOM 2111 C CA . ALA A 1 265 ? -11.299 -23.758 10.794 1.00 96.75 265 ALA A CA 1
ATOM 2112 C C . ALA A 1 265 ? -10.712 -23.307 9.441 1.00 96.75 265 ALA A C 1
ATOM 2114 O O . ALA A 1 265 ? -10.629 -24.116 8.519 1.00 96.75 265 ALA A O 1
ATOM 2115 N N . HIS A 1 266 ? -10.296 -22.040 9.311 1.00 95.50 266 HIS A N 1
ATOM 2116 C CA . HIS A 1 266 ? -9.838 -21.452 8.042 1.00 95.50 266 HIS A CA 1
ATOM 2117 C C . HIS A 1 266 ? -8.580 -20.576 8.212 1.00 95.50 266 HIS A C 1
ATOM 2119 O O . HIS A 1 266 ? -8.605 -19.389 7.880 1.00 95.50 266 HIS A O 1
ATOM 2125 N N . PRO A 1 267 ? -7.447 -21.116 8.694 1.00 94.12 267 PRO A N 1
ATOM 2126 C CA . PRO A 1 267 ? -6.290 -20.308 9.096 1.00 94.12 267 PRO A CA 1
ATOM 2127 C C . PRO A 1 267 ? -5.694 -19.458 7.964 1.00 94.12 267 PRO A C 1
ATOM 2129 O O . PRO A 1 267 ? -5.199 -18.362 8.218 1.00 94.12 267 PRO A O 1
ATOM 2132 N N . PHE A 1 268 ? -5.784 -19.909 6.708 1.00 93.81 268 PHE A N 1
ATOM 2133 C CA . PHE A 1 268 ? -5.314 -19.141 5.548 1.00 93.81 268 PHE A CA 1
ATOM 2134 C C . PHE A 1 268 ? -6.151 -17.887 5.273 1.00 93.81 268 PHE A C 1
ATOM 2136 O O . PHE A 1 268 ? -5.600 -16.878 4.841 1.00 93.81 268 PHE A O 1
ATOM 2143 N N . SER A 1 269 ? -7.451 -17.922 5.574 1.00 96.06 269 SER A N 1
ATOM 2144 C CA . SER A 1 269 ? -8.344 -16.764 5.447 1.00 96.06 269 SER A CA 1
ATOM 2145 C C . SER A 1 269 ? -8.174 -15.756 6.587 1.00 96.06 269 SER A C 1
ATOM 2147 O O . SER A 1 269 ? -8.756 -14.679 6.535 1.00 96.06 269 SER A O 1
ATOM 2149 N N . TYR A 1 270 ? -7.400 -16.090 7.623 1.00 96.56 270 TYR A N 1
ATOM 2150 C CA . TYR A 1 270 ? -7.189 -15.257 8.811 1.00 96.56 270 TYR A CA 1
ATOM 2151 C C . TYR A 1 270 ? -5.705 -15.155 9.188 1.00 96.56 270 TYR A C 1
ATOM 2153 O O . TYR A 1 270 ? -5.353 -15.051 10.367 1.00 96.56 270 TYR A O 1
ATOM 2161 N N . ALA A 1 271 ? -4.820 -15.189 8.190 1.00 96.75 271 ALA A N 1
ATOM 2162 C CA . ALA A 1 271 ? -3.374 -15.169 8.371 1.00 96.75 271 ALA A CA 1
ATOM 2163 C C . ALA A 1 271 ? -2.886 -14.011 9.267 1.00 96.75 271 ALA A C 1
ATOM 2165 O O . ALA A 1 271 ? -1.972 -14.203 10.071 1.00 96.75 271 ALA A O 1
ATOM 2166 N N . THR A 1 272 ? -3.515 -12.830 9.202 1.00 96.94 272 THR A N 1
ATOM 2167 C CA . THR A 1 272 ? -3.140 -11.675 10.040 1.00 96.94 272 THR A CA 1
ATOM 2168 C C . THR A 1 272 ? -3.431 -11.897 11.528 1.00 96.94 272 THR A C 1
ATOM 2170 O O . THR A 1 272 ? -2.789 -11.273 12.377 1.00 96.94 272 THR A O 1
ATOM 2173 N N . ALA A 1 273 ? -4.381 -12.771 11.865 1.00 96.25 273 ALA A N 1
ATOM 2174 C CA . ALA A 1 273 ? -4.776 -13.055 13.241 1.00 96.25 273 ALA A CA 1
ATOM 2175 C C . ALA A 1 273 ? -3.934 -14.153 13.905 1.00 96.25 273 ALA A C 1
ATOM 2177 O O . ALA A 1 273 ? -3.871 -14.196 15.130 1.00 96.25 273 ALA A O 1
ATOM 2178 N N . ILE A 1 274 ? -3.258 -15.004 13.125 1.00 95.56 274 ILE A N 1
ATOM 2179 C CA . ILE A 1 274 ? -2.468 -16.134 13.643 1.00 95.56 274 ILE A CA 1
ATOM 2180 C C . ILE A 1 274 ? -1.416 -15.710 14.684 1.00 95.56 274 ILE A C 1
ATOM 2182 O O . ILE A 1 274 ? -1.345 -16.357 15.724 1.00 95.56 274 ILE A O 1
ATOM 2186 N N . PRO A 1 275 ? -0.642 -14.619 14.502 1.00 94.88 275 PRO A N 1
ATOM 2187 C CA . PRO A 1 275 ? 0.340 -14.195 15.504 1.00 94.88 275 PRO A CA 1
ATOM 2188 C C . PRO A 1 275 ? -0.264 -13.641 16.805 1.00 94.88 275 PRO A C 1
ATOM 2190 O O . PRO A 1 275 ? 0.490 -13.240 17.689 1.00 94.88 275 PRO A O 1
ATOM 2193 N N . LEU A 1 276 ? -1.593 -13.512 16.890 1.00 93.56 276 LEU A N 1
ATOM 2194 C CA . LEU A 1 276 ? -2.301 -12.992 18.064 1.00 93.56 276 LEU A CA 1
ATOM 2195 C C . LEU A 1 276 ? -2.782 -14.105 19.007 1.00 93.56 276 LEU A C 1
ATOM 2197 O O . LEU A 1 276 ? -3.234 -13.784 20.106 1.00 93.56 276 LEU A O 1
ATOM 2201 N N . LEU A 1 277 ? -2.733 -15.362 18.551 1.00 88.56 277 LEU A N 1
ATOM 2202 C CA . LEU A 1 277 ? -3.122 -16.563 19.295 1.00 88.56 277 LEU A CA 1
ATOM 2203 C C . LEU A 1 277 ? -2.040 -16.962 20.304 1.00 88.56 277 LEU A C 1
ATOM 2205 O O . LEU A 1 277 ? -2.426 -17.351 21.428 1.00 88.56 277 LEU A O 1
#

Secondary structure (DSSP, 8-state):
---HHHHHHHHHHHHHIIIIIEETTEE-S-B-SB-TTS-BTTTT-B-HHHHHHHS-HHHHHHHHHHTTTTSPPSSTT-B-----S---HHHHHHHHHHHHHHHTTS---B-----HHHHHHHHHHHHHHHTT-GGGHHHHHHHHHHHHHHHB-SS-BEEEEETTEEEEPPHHHHHHHHHHT-STT--S---HHHHHHHHHHHSBSSSB-SSSS-SSTTPPPBSSPPP-SS--HHHHHHHHHHTS-SHHHHHHHHHHHHHHHHHHH-GGGGTTTGGG-

Radius of gyration: 22.41 Å; Cα contacts (8 Å, |Δi|>4): 362; chains: 1; bounding box: 56×44×63 Å

Mean predicted aligned error: 5.39 Å

Solvent-accessible surface area (backbone atoms only — not comparable to full-atom values): 15368 Å² total; per-residue (Å²): 136,86,59,61,69,62,52,50,54,52,51,52,50,53,52,44,40,62,68,74,35,48,54,92,60,47,40,37,71,46,70,51,62,39,25,86,86,70,37,72,51,36,66,65,32,44,42,74,65,60,45,54,74,73,35,53,75,69,28,36,56,26,42,36,52,16,40,48,63,87,50,83,59,92,41,96,64,26,40,60,89,48,84,73,44,92,49,61,60,70,38,40,51,56,40,50,55,50,50,49,62,56,44,70,73,55,63,68,53,58,54,84,54,48,40,38,29,62,44,16,51,50,33,39,51,33,52,57,43,30,79,79,41,63,83,37,40,64,59,27,55,46,34,55,47,40,48,49,67,56,26,40,79,90,82,56,57,29,26,30,64,51,104,92,47,78,40,76,38,34,38,46,24,48,18,30,39,55,54,38,66,51,72,85,84,61,95,61,97,66,64,56,71,58,50,50,55,48,44,52,65,51,24,40,76,93,26,36,41,61,48,63,64,76,89,44,99,76,71,73,57,31,58,56,54,57,37,67,102,52,74,15,33,54,37,46,37,33,56,62,32,57,73,53,74,63,70,61,19,53,52,28,53,50,47,51,61,68,22,42,69,58,38,73,75,37,48,83,42,28,55,65,43,58,89,75,114

Foldseek 3Di:
DDDVVVLVVLVVVLVCQVPPQDDPLFGADDWDLAFPVRFGVLLQFDALVNLPVQADPLLSVQQCAQQVVVDDDPGPNHGHSDGPDDGDVVSPVVSVVSVVVVSVPGDIDGDPWGFLLVLLVSLQSLLVSCVVPVVSLVSSQSSLVCSCVFQPPPQAGFRTHDPVDTHGAWLSNLLSNLVSPDDPSHPDPDVSVNSLVVSCVQAPDPAGDRGSDDPDPPDDHDLFQWDDVHAGSLLSSLVSQCVDDDDSVVVSVVSLVSCVVVCVVCVNRHVSNVVVD

pLDDT: mean 91.65, std 7.85, range [49.22, 98.38]